Protein AF-A0A9W7DNS1-F1 (afdb_monomer)

Solvent-accessible surface area (backbone atoms only — not comparable to full-atom values): 16678 Å² total; per-residue (Å²): 114,70,67,59,55,53,61,67,42,46,64,58,53,51,51,50,50,52,52,48,52,50,50,64,54,47,51,60,53,49,53,50,50,52,51,34,41,74,73,27,43,71,43,42,53,50,51,51,51,50,51,53,52,35,53,50,35,46,75,64,43,29,28,84,67,55,70,86,75,81,84,75,72,73,75,71,61,74,81,54,72,75,49,81,51,82,83,73,60,45,35,46,21,40,43,44,70,46,77,43,55,79,92,50,56,68,69,58,35,61,67,43,32,61,61,39,49,51,49,46,54,51,50,43,50,50,29,49,74,71,43,48,95,69,40,46,60,45,21,16,40,48,26,74,67,12,50,52,46,26,51,51,50,37,49,57,68,64,52,80,89,55,52,80,69,51,45,54,55,38,27,42,72,44,66,72,38,92,62,89,78,81,50,73,30,25,55,32,49,24,36,39,49,32,50,57,63,28,42,35,70,29,45,68,76,34,71,86,54,49,36,39,25,32,39,78,58,45,62,78,56,59,55,47,43,55,36,49,78,54,56,62,65,45,73,57,76,66,46,77,61,45,47,72,78,40,67,65,50,43,56,48,37,60,72,26,46,38,37,90,55,30,80,41,67,82,57,48,86,44,29,39,47,56,43,60,47,47,63,58,58,77,42,55,101,45,68,69,38,70,52,74,70,81,70,86,51,70,60,121

Structure (mmCIF, N/CA/C/O backbone):
data_AF-A0A9W7DNS1-F1
#
_entry.id   AF-A0A9W7DNS1-F1
#
loop_
_atom_site.group_PDB
_atom_site.id
_atom_site.type_symbol
_atom_site.label_atom_id
_atom_site.label_alt_id
_atom_site.label_comp_id
_atom_site.label_asym_id
_atom_site.label_entity_id
_atom_site.label_seq_id
_atom_site.pdbx_PDB_ins_code
_atom_site.Cartn_x
_atom_site.Cartn_y
_atom_site.Cartn_z
_atom_site.occupancy
_atom_site.B_iso_or_equiv
_atom_site.auth_seq_id
_atom_site.auth_comp_id
_atom_site.auth_asym_id
_atom_site.auth_atom_id
_atom_site.pdbx_PDB_model_num
ATOM 1 N N . MET A 1 1 ? 26.917 22.615 -51.346 1.00 62.41 1 MET A N 1
ATOM 2 C CA . MET A 1 1 ? 26.779 21.140 -51.403 1.00 62.41 1 MET A CA 1
ATOM 3 C C . MET A 1 1 ? 27.168 20.458 -50.088 1.00 62.41 1 MET A C 1
ATOM 5 O O . MET A 1 1 ? 26.330 19.755 -49.545 1.00 62.41 1 MET A O 1
ATOM 9 N N . ALA A 1 2 ? 28.354 20.706 -49.514 1.00 72.38 2 ALA A N 1
ATOM 10 C CA . ALA A 1 2 ? 28.799 20.041 -48.273 1.00 72.38 2 ALA A CA 1
ATOM 11 C C . ALA A 1 2 ? 27.898 20.282 -47.037 1.00 72.38 2 ALA A C 1
ATOM 13 O O . ALA A 1 2 ? 27.586 19.346 -46.310 1.00 72.38 2 ALA A O 1
ATOM 14 N N . VAL A 1 3 ? 27.412 21.513 -46.832 1.00 77.00 3 VAL A N 1
ATOM 15 C CA . VAL A 1 3 ? 26.564 21.872 -45.672 1.00 77.00 3 VAL A CA 1
ATOM 16 C C . VAL A 1 3 ? 25.207 21.153 -45.691 1.00 77.00 3 VAL A C 1
ATOM 18 O O . VAL A 1 3 ? 24.732 20.699 -44.655 1.00 77.00 3 VAL A O 1
ATOM 21 N N . ILE A 1 4 ? 24.611 20.982 -46.874 1.00 81.81 4 ILE A N 1
ATOM 22 C CA . ILE A 1 4 ? 23.333 20.270 -47.039 1.00 81.81 4 ILE A CA 1
ATOM 23 C C . ILE A 1 4 ? 23.507 18.784 -46.691 1.00 81.81 4 ILE A C 1
ATOM 25 O O . ILE A 1 4 ? 22.661 18.217 -46.007 1.00 81.81 4 ILE A O 1
ATOM 29 N N . GLY A 1 5 ? 24.633 18.175 -47.083 1.00 82.06 5 GLY A N 1
ATOM 30 C CA . GLY A 1 5 ? 24.961 16.790 -46.727 1.00 82.06 5 GLY A CA 1
ATOM 31 C C . GLY A 1 5 ? 25.112 16.573 -45.218 1.00 82.06 5 GLY A C 1
ATOM 32 O O . GLY A 1 5 ? 24.600 15.589 -44.691 1.00 82.06 5 GLY A O 1
ATOM 33 N N . VAL A 1 6 ? 25.738 17.519 -44.507 1.00 81.69 6 VAL A N 1
ATOM 34 C CA . VAL A 1 6 ? 25.860 17.465 -43.039 1.00 81.69 6 VAL A CA 1
ATOM 35 C C . VAL A 1 6 ? 24.490 17.571 -42.370 1.00 81.69 6 VAL A C 1
ATOM 37 O O . VAL A 1 6 ? 24.172 16.749 -41.516 1.00 81.69 6 VAL A O 1
ATOM 40 N N . ILE A 1 7 ? 23.647 18.522 -42.787 1.00 85.88 7 ILE A N 1
ATOM 41 C CA . ILE A 1 7 ? 22.299 18.706 -42.219 1.00 85.88 7 ILE A CA 1
ATOM 42 C C . ILE A 1 7 ? 21.426 17.462 -42.447 1.00 85.88 7 ILE A C 1
ATOM 44 O O . ILE A 1 7 ? 20.727 17.027 -41.533 1.00 85.88 7 ILE A O 1
ATOM 48 N N . MET A 1 8 ? 21.511 16.841 -43.627 1.00 89.25 8 MET A N 1
ATOM 49 C CA . MET A 1 8 ? 20.775 15.610 -43.946 1.00 89.25 8 MET A CA 1
ATOM 50 C C . MET A 1 8 ? 21.242 14.394 -43.125 1.00 89.25 8 MET A C 1
ATOM 52 O O . MET A 1 8 ? 20.461 13.470 -42.9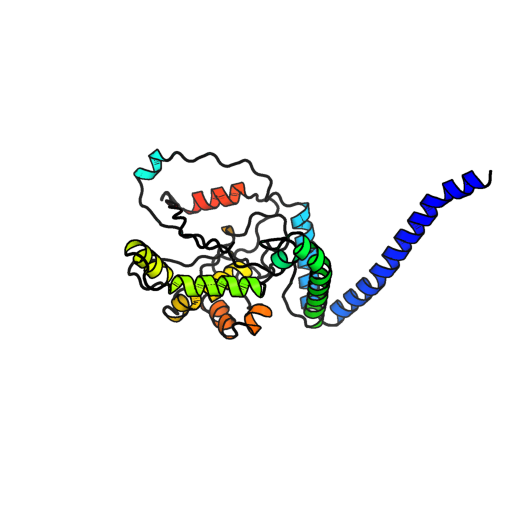10 1.00 89.25 8 MET A O 1
ATOM 56 N N . ALA A 1 9 ? 22.488 14.388 -42.635 1.00 90.56 9 ALA A N 1
ATOM 57 C CA . ALA A 1 9 ? 23.043 13.300 -41.827 1.00 90.56 9 ALA A CA 1
ATOM 58 C C . ALA A 1 9 ? 22.702 13.401 -40.326 1.00 90.56 9 ALA A C 1
ATOM 60 O O . ALA A 1 9 ? 22.742 12.389 -39.622 1.00 90.56 9 ALA A O 1
ATOM 61 N N . VAL A 1 10 ? 22.336 14.589 -39.825 1.00 92.81 10 VAL A N 1
ATOM 62 C CA . VAL A 1 10 ? 22.038 14.821 -38.398 1.00 92.81 10 VAL A CA 1
ATOM 63 C C . VAL A 1 10 ? 20.945 13.881 -37.853 1.00 92.81 10 VAL A C 1
ATOM 65 O O . VAL A 1 10 ? 21.181 13.274 -36.808 1.00 92.81 10 VAL A O 1
ATOM 68 N N . PRO A 1 11 ? 19.792 13.665 -38.521 1.00 94.44 11 PRO A N 1
ATOM 69 C CA . PRO A 1 11 ? 18.761 12.755 -38.011 1.00 94.44 11 PRO A CA 1
ATOM 70 C C . PRO A 1 11 ? 19.230 11.299 -37.901 1.00 94.44 11 PRO A C 1
ATOM 72 O O . PRO A 1 11 ? 18.895 10.613 -36.934 1.00 94.44 11 PRO A O 1
ATOM 75 N N . ALA A 1 12 ? 20.029 10.831 -38.865 1.00 92.62 12 ALA A N 1
ATOM 76 C CA . ALA A 1 12 ? 20.586 9.481 -38.852 1.00 92.62 12 ALA A CA 1
ATOM 77 C C . ALA A 1 12 ? 21.606 9.314 -37.717 1.00 92.62 12 ALA A C 1
ATOM 79 O O . ALA A 1 12 ? 21.570 8.315 -37.000 1.00 92.62 12 ALA A O 1
ATOM 80 N N . LEU A 1 13 ? 22.455 10.323 -37.501 1.00 93.19 13 LEU A N 1
ATOM 81 C CA . LEU A 1 13 ? 23.426 10.343 -36.410 1.00 93.19 13 LEU A CA 1
ATOM 82 C C . LEU A 1 13 ? 22.732 10.355 -35.038 1.00 93.19 13 LEU A C 1
ATOM 84 O O . LEU A 1 13 ? 23.078 9.558 -34.169 1.00 93.19 13 LEU A O 1
ATOM 88 N N . ILE A 1 14 ? 21.709 11.198 -34.856 1.00 93.25 14 ILE A N 1
ATOM 89 C CA . ILE A 1 14 ? 20.892 11.226 -33.632 1.00 93.25 14 ILE A CA 1
ATOM 90 C C . ILE A 1 14 ? 20.237 9.862 -33.403 1.00 93.25 14 ILE A C 1
ATOM 92 O O . ILE A 1 14 ? 20.330 9.315 -32.307 1.00 93.25 14 ILE A O 1
ATOM 96 N N . SER A 1 15 ? 19.618 9.287 -34.436 1.00 93.62 15 SER A N 1
ATOM 97 C CA . SER A 1 15 ? 18.965 7.976 -34.343 1.00 93.62 15 SER A CA 1
ATOM 98 C C . SER A 1 15 ? 19.956 6.882 -33.950 1.00 93.62 15 SER A C 1
ATOM 100 O O . SER A 1 15 ? 19.659 6.072 -33.074 1.00 93.62 15 SER A O 1
ATOM 102 N N . PHE A 1 16 ? 21.157 6.888 -34.537 1.00 95.31 16 PHE A N 1
ATOM 103 C CA . PHE A 1 16 ? 22.228 5.963 -34.179 1.00 95.31 16 PHE A CA 1
ATOM 104 C C . PHE A 1 16 ? 22.631 6.099 -32.708 1.00 95.31 16 PHE A C 1
ATOM 106 O O . PHE A 1 16 ? 22.650 5.096 -31.999 1.00 95.31 16 PHE A O 1
ATOM 113 N N . TYR A 1 17 ? 22.899 7.315 -32.219 1.00 94.25 17 TYR A N 1
ATOM 114 C CA . TYR A 1 17 ? 23.282 7.521 -30.818 1.00 94.25 17 TYR A CA 1
ATOM 115 C C . TYR A 1 17 ? 22.165 7.141 -29.847 1.00 94.25 17 TYR A C 1
ATOM 117 O O . TYR A 1 17 ? 22.441 6.513 -28.827 1.00 94.25 17 TYR A O 1
ATOM 125 N N . VAL A 1 18 ? 20.908 7.454 -30.169 1.00 92.44 18 VAL A N 1
ATOM 126 C CA . VAL A 1 18 ? 19.753 7.044 -29.360 1.00 92.44 18 VAL A CA 1
ATOM 127 C C . VAL A 1 18 ? 19.665 5.520 -29.287 1.00 92.44 18 VAL A C 1
ATOM 129 O O . VAL A 1 18 ? 19.598 4.965 -28.192 1.00 92.44 18 VAL A O 1
ATOM 132 N N . LEU A 1 19 ? 19.727 4.826 -30.427 1.00 93.06 19 LEU A N 1
ATOM 133 C CA . LEU A 1 19 ? 19.696 3.362 -30.472 1.00 93.06 19 LEU A CA 1
ATOM 134 C C . LEU A 1 19 ? 20.900 2.734 -29.764 1.00 93.06 19 LEU A C 1
ATOM 136 O O . LEU A 1 19 ? 20.752 1.722 -29.079 1.00 93.06 19 LEU A O 1
ATOM 140 N N . TRP A 1 20 ? 22.080 3.338 -29.891 1.00 94.50 20 TRP A N 1
ATOM 141 C CA . TRP A 1 20 ? 23.292 2.888 -29.219 1.00 94.50 20 TRP A CA 1
ATOM 142 C C . TRP A 1 20 ? 23.175 3.017 -27.698 1.00 94.50 20 TRP A C 1
ATOM 144 O O . TRP A 1 20 ? 23.425 2.041 -26.993 1.00 94.50 20 TRP A O 1
ATOM 154 N N . VAL A 1 21 ? 22.714 4.165 -27.188 1.00 90.56 21 VAL A N 1
ATOM 155 C CA . VAL A 1 21 ? 22.455 4.372 -25.754 1.00 90.56 21 VAL A CA 1
ATOM 156 C C . VAL A 1 21 ? 21.396 3.393 -25.249 1.00 90.56 21 VAL A C 1
ATOM 158 O O . VAL A 1 21 ? 21.608 2.740 -24.229 1.00 90.56 21 VAL A O 1
ATOM 161 N N . ILE A 1 22 ? 20.292 3.215 -25.983 1.00 87.31 22 ILE A N 1
ATOM 162 C CA . ILE A 1 22 ? 19.258 2.230 -25.640 1.00 87.31 22 ILE A CA 1
ATOM 163 C C . ILE A 1 22 ? 19.869 0.828 -25.563 1.00 87.31 22 ILE A C 1
ATOM 165 O O . ILE A 1 22 ? 19.694 0.142 -24.562 1.00 87.31 22 ILE A O 1
ATOM 169 N N . SER A 1 23 ? 20.636 0.404 -26.570 1.00 89.81 23 SER A N 1
ATOM 170 C CA . SER A 1 23 ? 21.304 -0.902 -26.565 1.00 89.81 23 SER A CA 1
ATOM 171 C C . SER A 1 23 ? 22.280 -1.046 -25.392 1.00 89.81 23 SER A C 1
ATOM 173 O O . SER A 1 23 ? 22.347 -2.114 -24.782 1.00 89.81 23 SER A O 1
ATOM 175 N N . MET A 1 24 ? 23.043 -0.001 -25.066 1.00 91.25 24 MET A N 1
ATOM 176 C CA . MET A 1 24 ? 23.974 0.006 -23.933 1.00 91.25 24 MET A CA 1
ATOM 177 C C . MET A 1 24 ? 23.254 -0.138 -22.589 1.00 91.25 24 MET A C 1
ATOM 179 O O . MET A 1 24 ? 23.785 -0.794 -21.699 1.00 91.25 24 MET A O 1
ATOM 183 N N . LEU A 1 25 ? 22.039 0.399 -22.450 1.00 86.19 25 LEU A N 1
ATOM 184 C CA . LEU A 1 25 ? 21.221 0.256 -21.241 1.00 86.19 25 LEU A CA 1
ATOM 185 C C . LEU A 1 25 ? 20.460 -1.078 -21.194 1.00 86.19 25 LEU A C 1
ATOM 187 O O . LEU A 1 25 ? 20.353 -1.694 -20.136 1.00 86.19 25 LEU A O 1
ATOM 191 N N . LEU A 1 26 ? 19.956 -1.563 -22.331 1.00 86.88 26 LEU A N 1
ATOM 192 C CA . LEU A 1 26 ? 19.162 -2.793 -22.393 1.00 86.88 26 LEU A CA 1
ATOM 193 C C . LEU A 1 26 ? 19.992 -4.053 -22.135 1.00 86.88 26 LEU A C 1
ATOM 195 O O . LEU A 1 26 ? 19.494 -4.981 -21.506 1.00 86.88 26 LEU A O 1
ATOM 199 N N . ARG A 1 27 ? 21.251 -4.104 -22.586 1.00 89.38 27 ARG A N 1
ATOM 200 C CA . ARG A 1 27 ? 22.131 -5.271 -22.383 1.00 89.38 27 ARG A CA 1
ATOM 201 C C . ARG A 1 27 ? 22.350 -5.628 -20.906 1.00 89.38 27 ARG A C 1
ATOM 203 O O . ARG A 1 27 ? 22.066 -6.771 -20.553 1.00 89.38 27 ARG A O 1
ATOM 210 N N . PRO A 1 28 ? 22.818 -4.720 -20.028 1.00 88.25 28 PRO A N 1
ATOM 211 C CA . PRO A 1 28 ? 22.999 -5.042 -18.615 1.00 88.25 28 PRO A CA 1
ATOM 212 C C . PRO A 1 28 ? 21.670 -5.369 -17.929 1.00 88.25 28 PRO A C 1
ATOM 214 O O . PRO A 1 28 ? 21.631 -6.284 -17.113 1.00 88.25 28 PRO A O 1
ATOM 217 N N . LEU A 1 29 ? 20.567 -4.707 -18.302 1.00 84.06 29 LEU A N 1
ATOM 218 C CA . LEU A 1 29 ? 19.234 -5.038 -17.787 1.00 84.06 29 LEU A CA 1
ATOM 219 C C . LEU A 1 29 ? 18.786 -6.443 -18.201 1.00 84.06 29 LEU A C 1
ATOM 221 O O . LEU A 1 29 ? 18.215 -7.168 -17.387 1.00 84.06 29 LEU A O 1
ATOM 225 N N . PHE A 1 30 ? 19.064 -6.851 -19.440 1.00 87.06 30 PHE A N 1
ATOM 226 C CA . PHE A 1 30 ? 18.776 -8.195 -19.928 1.00 87.06 30 PHE A CA 1
ATOM 227 C C . PHE A 1 30 ? 19.618 -9.242 -19.196 1.00 87.06 30 PHE A C 1
ATOM 229 O O . PHE A 1 30 ? 19.063 -10.208 -18.681 1.00 87.06 30 PHE A O 1
ATOM 236 N N . ILE A 1 31 ? 20.932 -9.021 -19.079 1.00 89.88 31 ILE A N 1
ATOM 237 C CA . ILE A 1 31 ? 21.842 -9.912 -18.343 1.00 89.88 31 ILE A CA 1
ATOM 238 C C . ILE A 1 31 ? 21.396 -10.046 -16.885 1.00 89.88 31 ILE A C 1
ATOM 240 O O . ILE A 1 31 ? 21.299 -11.162 -16.380 1.00 89.88 31 ILE A O 1
ATOM 244 N N . LEU A 1 32 ? 21.064 -8.933 -16.225 1.00 86.25 32 LEU A N 1
ATOM 245 C CA . LEU A 1 32 ? 20.542 -8.937 -14.860 1.00 86.25 32 LEU A CA 1
ATOM 246 C C . LEU A 1 32 ? 19.221 -9.709 -14.772 1.00 86.25 32 LEU A C 1
ATOM 248 O O . LEU A 1 32 ? 19.047 -10.512 -13.864 1.00 86.25 32 LEU A O 1
ATOM 252 N N . SER A 1 33 ? 18.308 -9.509 -15.722 1.00 83.56 33 SER A N 1
ATOM 253 C CA . SER A 1 33 ? 17.013 -10.200 -15.746 1.00 83.56 33 SER A CA 1
ATOM 254 C C . SER A 1 33 ? 17.172 -11.711 -15.928 1.00 83.56 33 SER A C 1
ATOM 256 O O . SER A 1 33 ? 16.524 -12.480 -15.222 1.00 83.56 33 SER A O 1
ATOM 258 N N . VAL A 1 34 ? 18.058 -12.149 -16.830 1.00 87.44 34 VAL A N 1
ATOM 259 C CA . VAL A 1 34 ? 18.392 -13.570 -17.019 1.00 87.44 34 VAL A CA 1
ATOM 260 C C . VAL A 1 34 ? 19.070 -14.131 -15.771 1.00 87.44 34 VAL A C 1
ATOM 262 O O . VAL A 1 34 ? 18.678 -15.192 -15.295 1.00 87.44 34 VAL A O 1
ATOM 265 N N . GLY A 1 35 ? 20.026 -13.401 -15.189 1.00 88.44 35 GLY A N 1
ATOM 266 C CA . GLY A 1 35 ? 20.678 -13.785 -13.938 1.00 88.44 35 GLY A CA 1
ATOM 267 C C . GLY A 1 35 ? 19.679 -13.961 -12.792 1.00 88.44 35 GLY A C 1
ATOM 268 O O . GLY A 1 35 ? 19.717 -14.970 -12.096 1.00 88.44 35 GLY A O 1
ATOM 269 N N . LEU A 1 36 ? 18.725 -13.037 -12.649 1.00 87.06 36 LEU A N 1
ATOM 270 C CA . LEU A 1 36 ? 17.641 -13.125 -11.670 1.00 87.06 36 LEU A CA 1
ATOM 271 C C . LEU A 1 36 ? 16.715 -14.317 -11.931 1.00 87.06 36 LEU A C 1
ATOM 273 O O . LEU A 1 36 ? 16.380 -15.026 -10.988 1.00 87.06 36 LEU A O 1
ATOM 277 N N . LEU A 1 37 ? 16.334 -14.570 -13.187 1.00 87.25 37 LEU A N 1
ATOM 278 C CA . LEU A 1 37 ? 15.509 -15.726 -13.553 1.00 87.25 37 LEU A CA 1
ATOM 279 C C . LEU A 1 37 ? 16.190 -17.052 -13.202 1.00 87.25 37 LEU A C 1
ATOM 281 O O . LEU A 1 37 ? 15.520 -17.963 -12.725 1.00 87.25 37 LEU A O 1
ATOM 285 N N . LEU A 1 38 ? 17.500 -17.158 -13.428 1.00 89.38 38 LEU A N 1
ATOM 286 C CA . LEU A 1 38 ? 18.273 -18.354 -13.093 1.00 89.38 38 LEU A CA 1
ATOM 287 C C . LEU A 1 38 ? 18.491 -18.496 -11.580 1.00 89.38 38 LEU A C 1
ATOM 289 O O . LEU A 1 38 ? 18.490 -19.611 -11.068 1.00 89.38 38 LEU A O 1
ATOM 293 N N . TRP A 1 39 ? 18.651 -17.380 -10.864 1.00 90.25 39 TRP A N 1
ATOM 294 C CA . TRP A 1 39 ? 18.908 -17.368 -9.422 1.00 90.25 39 TRP A CA 1
ATOM 295 C C . TRP A 1 39 ? 17.648 -17.586 -8.575 1.00 90.25 39 TRP A C 1
ATOM 297 O O . TRP A 1 39 ? 17.682 -18.310 -7.583 1.00 90.25 39 TRP A O 1
ATOM 307 N N . ASN A 1 40 ? 16.527 -16.957 -8.942 1.00 88.62 40 ASN A N 1
ATOM 308 C CA . ASN A 1 40 ? 15.291 -16.978 -8.161 1.00 88.62 40 ASN A CA 1
ATOM 309 C C . ASN A 1 40 ? 14.034 -17.067 -9.037 1.00 88.62 40 ASN A C 1
ATOM 311 O O . ASN A 1 40 ? 13.141 -16.216 -8.996 1.00 88.62 40 ASN A O 1
ATOM 315 N N . PHE A 1 41 ? 13.967 -18.135 -9.833 1.00 88.06 41 PHE A N 1
ATOM 316 C CA . PHE A 1 41 ? 12.933 -18.333 -10.847 1.00 88.06 41 PHE A CA 1
ATOM 317 C C . PHE A 1 41 ? 11.494 -18.031 -10.375 1.00 88.06 41 PHE A C 1
ATOM 319 O O . PHE A 1 41 ? 10.824 -17.232 -11.039 1.00 88.06 41 PHE A O 1
ATOM 326 N N . PRO A 1 42 ? 10.988 -18.569 -9.241 1.00 87.50 42 PRO A N 1
ATOM 327 C CA . PRO A 1 42 ? 9.597 -18.344 -8.841 1.00 87.50 42 PRO A CA 1
ATOM 328 C C . PRO A 1 42 ? 9.292 -16.869 -8.547 1.00 87.50 42 PRO A C 1
ATOM 330 O O . PRO A 1 42 ? 8.300 -16.329 -9.047 1.00 87.50 42 PRO A O 1
ATOM 333 N N . SER A 1 43 ? 10.159 -16.199 -7.782 1.00 86.12 43 SER A N 1
ATOM 334 C CA . SER A 1 43 ? 9.971 -14.794 -7.410 1.00 86.12 43 SER A CA 1
ATOM 335 C C . SER A 1 43 ? 10.145 -13.866 -8.607 1.00 86.12 43 SER A C 1
ATOM 337 O O . SER A 1 43 ? 9.383 -12.908 -8.757 1.00 86.12 43 SER A O 1
ATOM 339 N N . THR A 1 44 ? 11.082 -14.163 -9.511 1.00 87.19 44 THR A N 1
ATOM 340 C CA . THR A 1 44 ? 11.279 -13.369 -10.729 1.00 87.19 44 THR A CA 1
ATOM 341 C C . THR A 1 44 ? 10.101 -13.500 -11.692 1.00 87.19 44 THR A C 1
ATOM 343 O O . THR A 1 44 ? 9.634 -12.488 -12.212 1.00 87.19 44 THR A O 1
ATOM 346 N N . VAL A 1 45 ? 9.545 -14.703 -11.879 1.00 89.00 45 VAL A N 1
ATOM 347 C CA . VAL A 1 45 ? 8.326 -14.899 -12.687 1.00 89.00 45 VAL A CA 1
ATOM 348 C C . VAL A 1 45 ? 7.139 -14.146 -12.083 1.00 89.00 45 VAL A C 1
ATOM 350 O O . VAL A 1 45 ? 6.370 -13.517 -12.815 1.00 89.00 45 VAL A O 1
ATOM 353 N N . LEU A 1 46 ? 6.984 -14.172 -10.757 1.00 87.31 46 LEU A N 1
ATOM 354 C CA . LEU A 1 46 ? 5.926 -13.433 -10.070 1.00 87.31 46 LEU A CA 1
ATOM 355 C C . LEU A 1 46 ? 6.074 -11.916 -10.262 1.00 87.31 46 LEU A C 1
ATOM 357 O O . LEU A 1 46 ? 5.108 -11.263 -10.661 1.00 87.31 46 LEU A O 1
ATOM 361 N N . LYS A 1 47 ? 7.275 -11.366 -10.047 1.00 87.81 47 LYS A N 1
ATOM 362 C CA . LYS A 1 47 ? 7.573 -9.943 -10.277 1.00 87.81 47 LYS A CA 1
ATOM 363 C C . LYS A 1 47 ? 7.346 -9.550 -11.737 1.00 87.81 47 LYS A C 1
ATOM 365 O O . LYS A 1 47 ? 6.728 -8.525 -12.000 1.00 87.81 47 LYS A O 1
ATOM 370 N N . PHE A 1 48 ? 7.754 -10.384 -12.694 1.00 87.50 48 PHE A N 1
ATOM 371 C CA . PHE A 1 48 ? 7.502 -10.129 -14.114 1.00 87.50 48 PHE A CA 1
ATOM 372 C C . PHE A 1 48 ? 6.000 -10.047 -14.418 1.00 87.50 48 PHE A C 1
ATOM 374 O O . PHE A 1 48 ? 5.546 -9.093 -15.050 1.00 87.50 48 PHE A O 1
ATOM 381 N N . LYS A 1 49 ? 5.200 -10.989 -13.897 1.00 89.31 49 LYS A N 1
ATOM 382 C CA . LYS A 1 49 ? 3.732 -10.935 -14.007 1.00 89.31 49 LYS A CA 1
ATOM 383 C C . LYS A 1 49 ? 3.160 -9.662 -13.380 1.00 89.31 49 LYS A C 1
ATOM 385 O O . LYS A 1 49 ? 2.272 -9.050 -13.967 1.00 89.31 49 LYS A O 1
ATOM 390 N N . GLN A 1 50 ? 3.663 -9.247 -12.217 1.00 88.75 50 GLN A N 1
ATOM 391 C CA . GLN A 1 50 ? 3.237 -8.008 -11.558 1.00 88.75 50 GLN A CA 1
ATOM 392 C C . GLN A 1 50 ? 3.560 -6.776 -12.402 1.00 88.75 50 GLN A C 1
ATOM 394 O O . GLN A 1 50 ? 2.687 -5.929 -12.564 1.00 88.75 50 GLN A O 1
ATOM 399 N N . VAL A 1 51 ? 4.754 -6.694 -12.995 1.00 87.75 51 VAL A N 1
ATOM 400 C CA . VAL A 1 51 ? 5.141 -5.597 -13.895 1.00 87.75 51 VAL A CA 1
ATOM 401 C C . VAL A 1 51 ? 4.220 -5.547 -15.113 1.00 87.75 51 VAL A C 1
ATOM 403 O O . VAL A 1 51 ? 3.657 -4.494 -15.403 1.00 87.75 51 VAL A O 1
ATOM 406 N N . VAL A 1 52 ? 3.991 -6.677 -15.789 1.00 90.62 52 VAL A N 1
ATOM 407 C CA . VAL A 1 52 ? 3.086 -6.739 -16.951 1.00 90.62 52 VAL A CA 1
ATOM 408 C C . VAL A 1 52 ? 1.667 -6.308 -16.571 1.00 90.62 52 VAL A C 1
ATOM 410 O O . VAL A 1 52 ? 1.092 -5.442 -17.230 1.00 90.62 52 VAL A O 1
ATOM 413 N N . ASN A 1 53 ? 1.118 -6.850 -15.481 1.00 89.00 53 ASN A N 1
ATOM 414 C CA . ASN A 1 53 ? -0.222 -6.502 -15.002 1.00 89.00 53 ASN A CA 1
ATOM 415 C C . ASN A 1 53 ? -0.327 -5.029 -14.599 1.00 89.00 53 ASN A C 1
ATOM 417 O O . ASN A 1 53 ? -1.336 -4.385 -14.869 1.00 89.00 53 ASN A O 1
ATOM 421 N N . THR A 1 54 ? 0.720 -4.492 -13.978 1.00 87.56 54 THR A N 1
ATOM 422 C CA . THR A 1 54 ? 0.812 -3.086 -13.582 1.00 87.56 54 THR A CA 1
ATOM 423 C C . THR A 1 54 ? 0.783 -2.177 -14.791 1.00 87.56 54 THR A C 1
ATOM 425 O O . THR A 1 54 ? -0.019 -1.250 -14.831 1.00 87.56 54 THR A O 1
ATOM 428 N N . LEU A 1 55 ? 1.626 -2.446 -15.789 1.00 90.56 55 LEU A N 1
ATOM 429 C CA . LEU A 1 55 ? 1.669 -1.654 -17.013 1.00 90.56 55 LEU A CA 1
ATOM 430 C C . LEU A 1 55 ? 0.321 -1.727 -17.734 1.00 90.56 55 LEU A C 1
ATOM 432 O O . LEU A 1 55 ? -0.248 -0.690 -18.073 1.00 90.56 55 LEU A O 1
ATOM 436 N N . ALA A 1 56 ? -0.244 -2.928 -17.882 1.00 92.31 56 ALA A N 1
ATOM 437 C CA . ALA A 1 56 ? -1.571 -3.103 -18.460 1.00 92.31 56 ALA A CA 1
ATOM 438 C C . ALA A 1 56 ? -2.630 -2.285 -17.700 1.00 92.31 56 ALA A C 1
ATOM 440 O O . ALA A 1 56 ? -3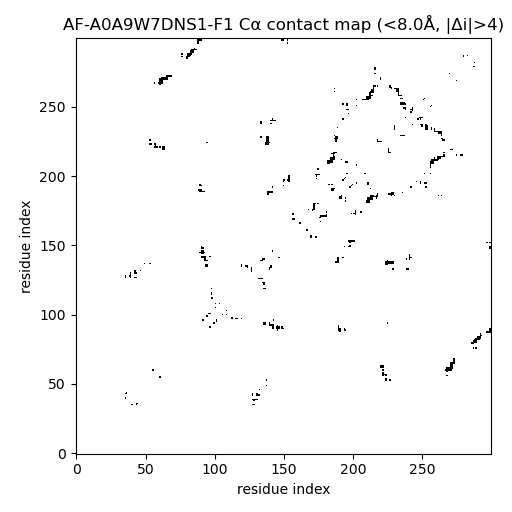.385 -1.524 -18.306 1.00 92.31 56 ALA A O 1
ATOM 441 N N . TYR A 1 57 ? -2.642 -2.361 -16.370 1.00 91.56 57 TYR A N 1
ATOM 442 C CA . TYR A 1 57 ? -3.571 -1.599 -15.545 1.00 91.56 57 TYR A CA 1
ATOM 443 C C . TYR A 1 57 ? -3.366 -0.084 -15.698 1.00 91.56 57 TYR A C 1
ATOM 445 O O . TYR A 1 57 ? -4.330 0.640 -15.945 1.00 91.56 57 TYR A O 1
ATOM 453 N N . MET A 1 58 ? -2.125 0.404 -15.618 1.00 91.25 58 MET A N 1
ATOM 454 C CA . MET A 1 58 ? -1.788 1.821 -15.773 1.00 91.25 58 MET A CA 1
ATOM 455 C C . MET A 1 58 ? -2.331 2.384 -17.085 1.00 91.25 58 MET A C 1
ATOM 457 O O . MET A 1 58 ? -2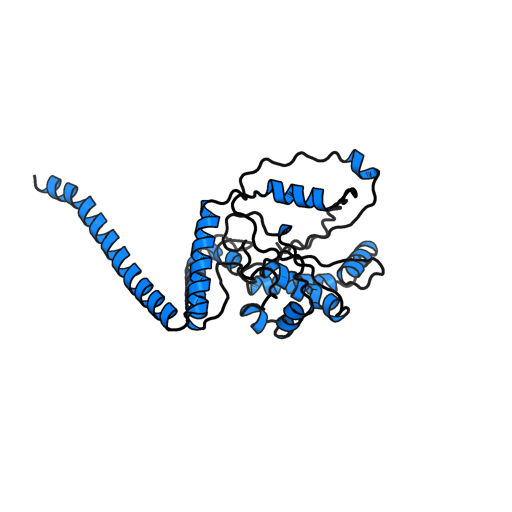.948 3.454 -17.077 1.00 91.25 58 MET A O 1
ATOM 461 N N . PHE A 1 59 ? -2.142 1.678 -18.202 1.00 91.81 59 PHE A N 1
ATOM 462 C CA . PHE A 1 59 ? -2.542 2.157 -19.525 1.00 91.81 59 PHE A CA 1
ATOM 463 C C . PHE A 1 59 ? -4.030 1.954 -19.825 1.00 91.81 59 PHE A C 1
ATOM 465 O O . PHE A 1 59 ? -4.646 2.858 -20.393 1.00 91.81 59 PHE A O 1
ATOM 472 N N . PHE A 1 60 ? -4.625 0.837 -19.401 1.00 93.81 60 PHE A N 1
ATOM 473 C CA . PHE A 1 60 ? -5.952 0.420 -19.869 1.00 93.81 60 PHE A CA 1
ATOM 474 C C . PHE A 1 60 ? -7.078 0.525 -18.833 1.00 93.81 60 PHE A C 1
ATOM 476 O O . PHE A 1 60 ? -8.239 0.339 -19.194 1.00 93.81 60 PHE A O 1
ATOM 483 N N . THR A 1 61 ? -6.793 0.861 -17.570 1.00 93.81 61 THR A N 1
ATOM 484 C CA . THR A 1 61 ? -7.843 0.945 -16.542 1.00 93.81 61 THR A CA 1
ATOM 485 C C . THR A 1 61 ? -8.868 2.061 -16.788 1.00 93.81 61 THR A C 1
ATOM 487 O O . THR A 1 61 ? -8.549 3.170 -17.237 1.00 93.81 61 THR A O 1
ATOM 490 N N . ASN A 1 62 ? -10.118 1.783 -16.410 1.00 93.31 62 ASN A N 1
ATOM 491 C CA . ASN A 1 62 ? -11.222 2.739 -16.392 1.00 93.31 62 ASN A CA 1
ATOM 492 C C . ASN A 1 62 ? -11.447 3.382 -15.013 1.00 93.31 62 ASN A C 1
ATOM 494 O O . ASN A 1 62 ? -12.423 4.107 -14.838 1.00 93.31 62 ASN A O 1
ATOM 498 N N . ASP A 1 63 ? -10.546 3.188 -14.044 1.00 89.81 63 ASP A N 1
ATOM 499 C CA . ASP A 1 63 ? -10.763 3.591 -12.643 1.00 89.81 63 ASP A CA 1
ATOM 500 C C . ASP A 1 63 ? -11.129 5.078 -12.482 1.00 89.81 63 ASP A C 1
ATOM 502 O O . ASP A 1 63 ? -12.008 5.426 -11.700 1.00 89.81 63 ASP A O 1
ATOM 506 N N . LYS A 1 64 ? -10.517 5.962 -13.284 1.00 90.38 64 LYS A N 1
ATOM 507 C CA . LYS A 1 64 ? -10.802 7.412 -13.298 1.00 90.38 64 LYS A CA 1
ATOM 508 C C . LYS A 1 64 ? -11.881 7.840 -14.306 1.00 90.38 64 LYS A C 1
ATOM 510 O O . LYS A 1 64 ? -12.189 9.024 -14.396 1.00 90.38 64 LYS A O 1
ATOM 515 N N . LYS A 1 65 ? -12.456 6.911 -15.073 1.00 90.38 65 LYS A N 1
ATOM 516 C CA . LYS A 1 65 ? -13.450 7.184 -16.122 1.00 90.38 65 LYS A CA 1
ATOM 517 C C . LYS A 1 65 ? -14.870 6.981 -15.588 1.00 90.38 65 LYS A C 1
ATOM 519 O O . LYS A 1 65 ? -15.526 5.991 -15.896 1.00 90.38 65 LYS A O 1
ATOM 524 N N . TYR A 1 66 ? -15.353 7.911 -14.772 1.00 88.94 66 TYR A N 1
ATOM 525 C CA . TYR A 1 66 ? -16.733 7.894 -14.285 1.00 88.94 66 TYR A CA 1
ATOM 526 C C . TYR A 1 66 ? -17.270 9.309 -14.071 1.00 88.94 66 TYR A C 1
ATOM 528 O O . TYR A 1 66 ? -16.519 10.250 -13.822 1.00 88.94 66 TYR A O 1
ATOM 536 N N . LYS A 1 67 ? -18.593 9.460 -14.184 1.00 86.50 67 LYS A N 1
ATOM 537 C CA . LYS A 1 67 ? -19.281 10.724 -13.896 1.00 86.50 67 LYS A CA 1
ATOM 538 C C . LYS A 1 67 ? -19.389 10.928 -12.386 1.00 86.50 67 LYS A C 1
ATOM 540 O O . LYS A 1 67 ? -19.537 9.951 -11.647 1.00 86.50 67 LYS A O 1
ATOM 545 N N . LYS A 1 68 ? -19.367 12.191 -11.941 1.00 81.25 68 LYS A N 1
ATOM 546 C CA . LYS A 1 68 ? -19.663 12.550 -10.546 1.00 81.25 68 LYS A CA 1
ATOM 547 C C . LYS A 1 68 ? -20.998 11.910 -10.155 1.00 81.25 68 LYS A C 1
ATOM 549 O O . LYS A 1 68 ? -21.958 11.955 -10.924 1.00 81.25 68 LYS A O 1
ATOM 554 N N . LEU A 1 69 ? -21.027 11.260 -8.996 1.00 77.62 69 LEU A N 1
ATOM 555 C CA . LEU A 1 69 ? -22.259 10.666 -8.496 1.00 77.62 69 LEU A CA 1
ATOM 556 C C . LEU A 1 69 ? -23.269 11.769 -8.155 1.00 77.62 69 LEU A C 1
ATOM 558 O O . LEU A 1 69 ? -22.843 12.846 -7.727 1.00 77.62 69 LEU A O 1
ATOM 562 N N . PRO A 1 70 ? -24.577 11.509 -8.334 1.00 73.81 70 PRO A N 1
ATOM 563 C CA . PRO A 1 70 ? -25.605 12.452 -7.928 1.00 73.81 70 PRO A CA 1
ATOM 564 C C . PRO A 1 70 ? -25.491 12.730 -6.428 1.00 73.81 70 PRO A C 1
ATOM 566 O O . PRO A 1 70 ? -25.155 11.835 -5.637 1.00 73.81 70 PRO A O 1
ATOM 569 N N . GLU A 1 71 ? -25.754 13.980 -6.061 1.00 72.38 71 GLU A N 1
ATOM 570 C CA . GLU A 1 71 ? -25.901 14.375 -4.666 1.00 72.38 71 GLU A CA 1
ATOM 571 C C . GLU A 1 71 ? -27.089 13.626 -4.064 1.00 72.38 71 GLU A C 1
ATOM 573 O O . GLU A 1 71 ? -28.064 13.323 -4.752 1.00 72.38 71 GLU A O 1
ATOM 578 N N . VAL A 1 72 ? -26.953 13.221 -2.804 1.00 68.44 72 VAL A N 1
ATOM 579 C CA . VAL A 1 72 ? -28.003 12.464 -2.124 1.00 68.44 72 VAL A CA 1
ATOM 580 C C . VAL A 1 72 ? -28.889 13.450 -1.380 1.00 68.44 72 VAL A C 1
ATOM 582 O O . VAL A 1 72 ? -28.369 14.339 -0.708 1.00 68.44 72 VAL A O 1
ATOM 585 N N . ASP A 1 73 ? -30.203 13.285 -1.499 1.00 68.62 73 ASP A N 1
ATOM 586 C CA . ASP A 1 73 ? -31.176 14.101 -0.779 1.00 68.62 73 ASP A CA 1
ATOM 587 C C . ASP A 1 73 ? -31.068 13.855 0.732 1.00 68.62 73 ASP A C 1
ATOM 589 O O . ASP A 1 73 ? -31.311 12.746 1.207 1.00 68.62 73 ASP A O 1
ATOM 593 N N . MET A 1 74 ? -30.686 14.896 1.476 1.00 66.69 74 MET A N 1
ATOM 594 C CA . MET A 1 74 ? -30.438 14.854 2.919 1.00 66.69 74 MET A CA 1
ATOM 595 C C . MET A 1 74 ? -31.719 14.661 3.755 1.00 66.69 74 MET A C 1
ATOM 597 O O . MET A 1 74 ? -31.627 14.267 4.921 1.00 66.69 74 MET A O 1
ATOM 601 N N . GLU A 1 75 ? -32.905 14.908 3.189 1.00 68.44 75 GLU A N 1
ATOM 602 C CA . GLU A 1 75 ? -34.195 14.784 3.887 1.00 68.44 75 GLU A CA 1
ATOM 603 C C . GLU A 1 75 ? -34.589 13.317 4.140 1.00 68.44 75 GLU A C 1
ATOM 605 O O . GLU A 1 75 ? -35.076 12.982 5.226 1.00 68.44 75 GLU A O 1
ATOM 610 N N . ASP A 1 76 ? -34.297 12.412 3.202 1.00 65.94 76 ASP A N 1
ATOM 611 C CA . ASP A 1 76 ? -34.656 10.988 3.307 1.00 65.94 76 ASP A CA 1
ATOM 612 C C . ASP A 1 76 ? -33.821 10.236 4.374 1.00 65.94 76 ASP A C 1
ATOM 614 O O . ASP A 1 76 ? -34.242 9.239 4.973 1.00 65.94 76 ASP A O 1
ATOM 618 N N . PHE A 1 77 ? -32.650 10.782 4.729 1.00 62.34 77 PHE A N 1
ATOM 619 C CA . PHE A 1 77 ? -31.748 10.212 5.740 1.00 62.34 77 PHE A CA 1
ATOM 620 C C . PHE A 1 77 ? -32.272 10.297 7.175 1.00 62.34 77 PHE A C 1
ATOM 622 O O . PHE A 1 77 ? -31.807 9.554 8.043 1.00 62.34 77 PHE A O 1
ATOM 629 N N . LYS A 1 78 ? -33.217 11.196 7.475 1.00 66.69 78 LYS A N 1
ATOM 630 C CA . LYS A 1 78 ? -33.700 11.388 8.855 1.00 66.69 78 LYS A CA 1
ATOM 631 C C . LYS A 1 78 ? -34.538 10.207 9.366 1.00 66.69 78 LYS A C 1
ATOM 633 O O . LYS A 1 78 ? -34.679 10.077 10.579 1.00 66.69 78 LYS A O 1
ATOM 638 N N . LYS A 1 79 ? -35.052 9.354 8.472 1.00 71.31 79 LYS A N 1
ATOM 639 C CA . LYS A 1 79 ? -36.035 8.293 8.770 1.00 71.31 79 LYS A CA 1
ATOM 640 C C . LYS A 1 79 ? -35.436 6.920 9.115 1.00 71.31 79 LYS A C 1
ATOM 642 O O . LYS A 1 79 ? -36.192 5.994 9.386 1.00 71.31 79 LYS A O 1
ATOM 647 N N . HIS A 1 80 ? -34.111 6.772 9.102 1.00 71.94 80 HIS A N 1
ATOM 648 C CA . HIS A 1 80 ? -33.452 5.461 9.124 1.00 71.94 80 HIS A CA 1
ATOM 649 C C . HIS A 1 80 ? -32.467 5.296 10.293 1.00 71.94 80 HIS A C 1
ATOM 651 O O . HIS A 1 80 ? -31.943 6.273 10.836 1.00 71.94 80 HIS A O 1
ATOM 657 N N . GLU A 1 81 ? -32.204 4.038 10.666 1.00 75.94 81 GLU A N 1
ATOM 658 C CA . GLU A 1 81 ? -31.182 3.670 11.651 1.00 75.94 81 GLU A CA 1
ATOM 659 C C . GLU A 1 81 ? -29.794 4.164 11.210 1.00 75.94 81 GLU A C 1
ATOM 661 O O . GLU A 1 81 ? -29.429 4.101 10.032 1.00 75.94 81 GLU A O 1
ATOM 666 N N . ARG A 1 82 ? -29.002 4.665 12.164 1.00 73.94 82 ARG A N 1
ATOM 667 C CA . ARG A 1 82 ? -27.715 5.306 11.882 1.00 73.94 82 ARG A CA 1
ATOM 668 C C . ARG A 1 82 ? -26.559 4.418 12.306 1.00 73.94 82 ARG A C 1
ATOM 670 O O . ARG A 1 82 ? -26.494 3.968 13.445 1.00 73.94 82 ARG A O 1
ATOM 677 N N . LYS A 1 83 ? -25.600 4.246 11.402 1.00 80.00 83 LYS A N 1
ATOM 678 C CA . LYS A 1 83 ? -24.276 3.699 11.711 1.00 80.00 83 LY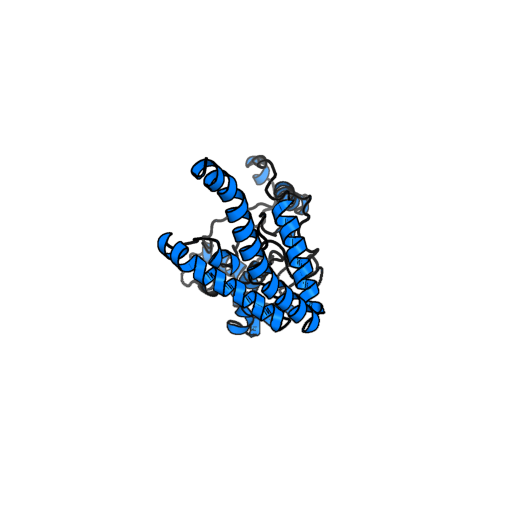S A CA 1
ATOM 679 C C . LYS A 1 83 ? -23.255 4.831 11.649 1.00 80.00 83 LYS A C 1
ATOM 681 O O . LYS A 1 83 ? -23.499 5.848 11.010 1.00 80.00 83 LYS A O 1
ATOM 686 N N . THR A 1 84 ? -22.125 4.672 12.323 1.00 82.19 84 THR A N 1
ATOM 687 C CA . THR A 1 84 ? -21.016 5.630 12.241 1.00 82.19 84 THR A CA 1
ATOM 688 C C . THR A 1 84 ? -19.872 4.971 11.495 1.00 82.19 84 THR A C 1
ATOM 690 O O . THR A 1 84 ? -19.459 3.869 11.850 1.00 82.19 84 THR A O 1
ATOM 693 N N . ILE A 1 85 ? -19.351 5.648 10.473 1.00 84.38 85 ILE A N 1
ATOM 694 C CA . ILE A 1 85 ? -18.130 5.236 9.780 1.00 84.38 85 ILE A CA 1
ATOM 695 C C . ILE A 1 85 ? -17.049 6.258 10.092 1.00 84.38 85 ILE A C 1
ATOM 697 O O . ILE A 1 85 ? -17.223 7.447 9.829 1.00 84.38 85 ILE A O 1
ATOM 701 N N . ILE A 1 86 ? -15.928 5.782 10.624 1.00 86.00 86 ILE A N 1
ATOM 702 C CA . ILE A 1 86 ? -14.742 6.600 10.859 1.00 86.00 86 ILE A CA 1
ATOM 703 C C . ILE A 1 86 ? -13.721 6.242 9.786 1.00 86.00 86 ILE A C 1
ATOM 705 O O . ILE A 1 86 ? -13.337 5.082 9.647 1.00 86.00 86 ILE A O 1
ATOM 709 N N . PHE A 1 87 ? -13.305 7.240 9.013 1.00 88.94 87 PHE A N 1
ATOM 710 C CA . PHE A 1 87 ? -12.293 7.063 7.981 1.00 88.94 87 PHE A CA 1
ATOM 711 C C . PHE A 1 87 ? -10.913 7.341 8.560 1.00 88.94 87 PHE A C 1
ATOM 713 O O . PHE A 1 87 ? -10.675 8.413 9.112 1.00 88.94 87 PHE A O 1
ATOM 720 N N . VAL A 1 88 ? -10.005 6.386 8.383 1.00 89.25 88 VAL A N 1
ATOM 721 C CA . VAL A 1 88 ? -8.582 6.540 8.685 1.00 89.25 88 VAL A CA 1
ATOM 722 C C . VAL A 1 88 ? -7.830 6.396 7.373 1.00 89.25 88 VAL A C 1
ATOM 724 O O . VAL A 1 88 ? -7.954 5.378 6.689 1.00 89.25 88 VAL A O 1
ATOM 727 N N . ARG A 1 89 ? -7.090 7.436 6.991 1.00 92.12 89 ARG A N 1
ATOM 728 C CA . ARG A 1 89 ? -6.210 7.377 5.823 1.00 92.12 89 ARG A CA 1
ATOM 729 C C . ARG A 1 89 ? -4.951 6.597 6.195 1.00 92.12 89 ARG A C 1
ATOM 731 O O . ARG A 1 89 ? -4.481 6.695 7.324 1.00 92.12 89 ARG A O 1
ATOM 738 N N . HIS A 1 90 ? -4.430 5.821 5.251 1.00 94.19 90 HIS A N 1
ATOM 739 C CA . HIS A 1 90 ? -3.160 5.129 5.439 1.00 94.19 90 HIS A CA 1
ATOM 740 C C . HIS A 1 90 ? -2.010 6.130 5.644 1.00 94.19 90 HIS A C 1
ATOM 742 O O . HIS A 1 90 ? -2.069 7.242 5.115 1.00 94.19 90 HIS A O 1
ATOM 748 N N . GLY A 1 91 ? -0.961 5.714 6.354 1.00 93.25 91 GLY A N 1
ATOM 749 C CA . GLY A 1 91 ? 0.303 6.450 6.392 1.00 93.25 91 GLY A CA 1
ATOM 750 C C . GLY A 1 91 ? 0.976 6.503 5.018 1.00 93.25 91 GLY A C 1
ATOM 751 O O . GLY A 1 91 ? 0.613 5.762 4.094 1.00 93.25 91 GLY A O 1
ATOM 752 N N . GLU A 1 92 ? 1.943 7.398 4.865 1.00 93.62 92 GLU A N 1
ATOM 753 C CA . GLU A 1 92 ? 2.688 7.571 3.625 1.00 93.62 92 GLU A CA 1
ATOM 754 C C . GLU A 1 92 ? 3.395 6.273 3.206 1.00 93.62 92 GLU A C 1
ATOM 756 O O . GLU A 1 92 ? 3.969 5.552 4.019 1.00 93.62 92 GLU A O 1
ATOM 761 N N . SER A 1 93 ? 3.319 5.939 1.919 1.00 95.06 93 SER A N 1
ATOM 762 C CA . SER A 1 93 ? 3.990 4.760 1.368 1.00 95.06 93 SER A CA 1
ATOM 763 C C . SER A 1 93 ? 5.320 5.109 0.713 1.00 95.06 93 SER A C 1
ATOM 765 O O . SER A 1 93 ? 5.530 6.254 0.320 1.00 95.06 93 SER A O 1
ATOM 767 N N . CYS A 1 94 ? 6.188 4.118 0.503 1.00 95.56 94 CYS A N 1
ATOM 768 C CA . CYS A 1 94 ? 7.429 4.286 -0.263 1.00 95.56 94 CYS A CA 1
ATOM 769 C C . CYS A 1 94 ? 7.190 4.871 -1.666 1.00 95.56 94 CYS A C 1
ATOM 771 O O . CYS A 1 94 ? 7.959 5.717 -2.131 1.00 95.56 94 CYS A O 1
ATOM 773 N N . TRP A 1 95 ? 6.093 4.478 -2.328 1.00 94.25 95 TRP A N 1
ATOM 774 C CA . TRP A 1 95 ? 5.680 5.081 -3.596 1.00 94.25 95 TRP A CA 1
ATOM 775 C C . TRP A 1 95 ? 5.384 6.574 -3.434 1.00 94.25 95 TRP A C 1
ATOM 777 O O . TRP A 1 95 ? 5.854 7.394 -4.223 1.00 94.25 95 TRP A O 1
ATOM 787 N N . ASN A 1 96 ? 4.607 6.950 -2.415 1.00 91.50 96 ASN A N 1
ATOM 788 C CA . ASN A 1 96 ? 4.255 8.349 -2.181 1.00 91.50 96 ASN A CA 1
ATOM 789 C C . ASN A 1 96 ? 5.486 9.189 -1.828 1.00 91.50 96 ASN A C 1
ATOM 791 O O . ASN A 1 96 ? 5.660 10.249 -2.423 1.00 91.50 96 ASN A O 1
ATOM 795 N N . ASP A 1 97 ? 6.368 8.671 -0.978 1.00 90.75 97 ASP A N 1
ATOM 796 C CA . ASP A 1 97 ? 7.615 9.339 -0.610 1.00 90.75 97 ASP A CA 1
ATOM 797 C C . ASP A 1 97 ? 8.532 9.562 -1.823 1.00 90.75 97 ASP A C 1
ATOM 799 O O . ASP A 1 97 ? 9.221 10.574 -1.920 1.00 90.75 97 ASP A O 1
ATOM 803 N N . THR A 1 98 ? 8.485 8.689 -2.828 1.00 92.62 98 THR A N 1
ATOM 804 C CA . THR A 1 98 ? 9.286 8.881 -4.047 1.00 92.62 98 THR A CA 1
ATOM 805 C C . THR A 1 98 ? 8.626 9.841 -5.041 1.00 92.62 98 THR A C 1
ATOM 807 O O . THR A 1 98 ? 9.299 10.685 -5.627 1.00 92.62 98 THR A O 1
ATOM 810 N N . PHE A 1 99 ? 7.313 9.725 -5.265 1.00 91.75 99 PHE A N 1
ATOM 811 C CA . PHE A 1 99 ? 6.647 10.363 -6.411 1.00 91.75 99 PHE A CA 1
ATOM 812 C C . PHE A 1 99 ? 5.752 11.558 -6.071 1.00 91.75 99 PHE A C 1
ATOM 814 O O . PHE A 1 99 ? 5.350 12.283 -6.982 1.00 91.75 99 PHE A O 1
ATOM 821 N N . ASN A 1 100 ? 5.442 11.797 -4.797 1.00 88.75 100 ASN A N 1
ATOM 822 C CA . ASN A 1 100 ? 4.564 12.885 -4.379 1.00 88.75 100 ASN A CA 1
ATOM 823 C C . ASN A 1 100 ? 5.318 13.881 -3.504 1.00 88.75 100 ASN A C 1
ATOM 825 O O . ASN A 1 100 ? 5.928 13.498 -2.518 1.00 88.75 100 ASN A O 1
ATOM 829 N N . ALA A 1 101 ? 5.196 15.180 -3.785 1.00 83.12 101 ALA A N 1
ATOM 830 C CA . ALA A 1 101 ? 5.803 16.200 -2.927 1.00 83.12 101 ALA A CA 1
ATOM 831 C C . ALA A 1 101 ? 5.305 16.123 -1.469 1.00 83.12 101 ALA A C 1
ATOM 833 O O . ALA A 1 101 ? 6.084 16.376 -0.553 1.00 83.12 101 ALA A O 1
ATOM 834 N N . GLY A 1 102 ? 4.046 15.718 -1.257 1.00 82.19 102 GLY A N 1
ATOM 835 C CA . GLY A 1 102 ? 3.452 15.626 0.078 1.00 82.19 102 GLY A CA 1
ATOM 836 C C . GLY A 1 102 ? 3.505 16.979 0.788 1.00 82.19 102 GLY A C 1
ATOM 837 O O . GLY A 1 102 ? 3.183 18.007 0.188 1.00 82.19 102 GLY A O 1
ATOM 838 N N . GLU A 1 103 ? 3.965 16.973 2.038 1.00 79.69 103 GLU A N 1
ATOM 839 C CA . GLU A 1 103 ? 4.184 18.180 2.848 1.00 79.69 103 GLU A CA 1
ATOM 840 C C . GLU A 1 103 ? 5.531 18.876 2.567 1.00 79.69 103 GLU A C 1
ATOM 842 O O . GLU A 1 103 ? 5.796 19.974 3.065 1.00 79.69 103 GLU A O 1
ATOM 847 N N . ARG A 1 104 ? 6.409 18.261 1.763 1.00 84.31 104 ARG A N 1
ATOM 848 C CA . ARG A 1 104 ? 7.755 18.787 1.505 1.00 84.31 104 ARG A CA 1
ATOM 849 C C . ARG A 1 104 ? 7.698 20.032 0.630 1.00 84.31 104 ARG A C 1
ATOM 851 O O . ARG A 1 104 ? 6.898 20.151 -0.304 1.00 84.31 104 ARG A O 1
ATOM 858 N N . LYS A 1 105 ? 8.635 20.955 0.864 1.00 90.62 105 LYS A N 1
ATOM 859 C CA . LYS A 1 105 ? 8.843 22.092 -0.040 1.00 90.62 105 LYS A CA 1
ATOM 860 C C . LYS A 1 105 ? 9.243 21.562 -1.418 1.00 90.62 105 LYS A C 1
ATOM 862 O O . LYS A 1 105 ? 10.050 20.642 -1.530 1.00 90.62 105 LYS A O 1
ATOM 867 N N . LYS A 1 106 ? 8.738 22.194 -2.485 1.00 89.75 106 LYS A N 1
ATOM 868 C CA . LYS A 1 106 ? 9.000 21.775 -3.879 1.00 89.75 106 LYS A CA 1
ATOM 869 C C . LYS A 1 106 ? 10.490 21.600 -4.190 1.00 89.75 106 LYS A C 1
ATOM 871 O O . LYS A 1 106 ? 10.856 20.671 -4.898 1.00 89.75 106 LYS A O 1
ATOM 876 N N . VAL A 1 107 ? 11.337 22.484 -3.663 1.00 91.19 107 VAL A N 1
ATOM 877 C CA . VAL A 1 107 ? 12.792 22.432 -3.874 1.00 91.19 107 VAL A CA 1
ATOM 878 C C . VAL A 1 107 ? 13.398 21.169 -3.262 1.00 91.19 107 VAL A C 1
ATOM 880 O O . VAL A 1 107 ? 14.206 20.513 -3.914 1.00 91.19 107 VAL A O 1
ATOM 883 N N . ASP A 1 108 ? 12.982 20.807 -2.050 1.00 89.69 108 ASP A N 1
ATOM 884 C CA . ASP A 1 108 ? 13.493 19.629 -1.345 1.00 89.69 108 ASP A CA 1
ATOM 885 C C . ASP A 1 108 ? 13.015 18.344 -2.025 1.00 89.69 108 ASP A C 1
ATOM 887 O O . ASP A 1 108 ? 13.807 17.427 -2.230 1.00 89.69 108 ASP A O 1
ATOM 891 N N . PHE A 1 109 ? 11.760 18.318 -2.488 1.00 90.56 109 PHE A N 1
ATOM 892 C CA . PHE A 1 109 ? 11.237 17.213 -3.293 1.00 90.56 109 PHE A CA 1
ATOM 893 C C . PHE A 1 109 ? 12.037 17.013 -4.587 1.00 90.56 109 PHE A C 1
ATOM 895 O O . PHE A 1 109 ? 12.474 15.903 -4.866 1.00 90.56 109 PHE A O 1
ATOM 902 N N . ILE A 1 110 ? 12.289 18.076 -5.362 1.00 91.25 110 ILE A N 1
ATOM 903 C CA . ILE A 1 110 ? 13.036 17.968 -6.629 1.00 91.25 110 ILE A CA 1
ATOM 904 C C . ILE A 1 110 ? 14.472 17.483 -6.385 1.00 91.25 110 ILE A C 1
ATOM 906 O O . ILE A 1 110 ? 14.965 16.636 -7.128 1.00 91.25 110 ILE A O 1
ATOM 910 N N . LYS A 1 111 ? 15.135 17.982 -5.333 1.00 91.88 111 LYS A N 1
ATOM 911 C CA . LYS A 1 111 ? 16.484 17.534 -4.951 1.00 91.88 111 LYS A CA 1
ATOM 912 C C . LYS A 1 111 ? 16.502 16.071 -4.502 1.00 91.88 111 LYS A C 1
ATOM 914 O O . LYS A 1 111 ? 17.439 15.352 -4.836 1.00 91.88 111 LYS A O 1
ATOM 919 N N . GLY A 1 112 ? 15.478 15.641 -3.766 1.00 90.69 112 GLY A N 1
ATOM 920 C CA . GLY A 1 112 ? 15.334 14.272 -3.270 1.00 90.69 112 GLY A CA 1
ATOM 921 C C . GLY A 1 112 ? 14.828 13.271 -4.310 1.00 90.69 112 GLY A C 1
ATOM 922 O O . GLY A 1 112 ? 15.051 12.077 -4.143 1.00 90.69 112 GLY A O 1
ATOM 923 N N . PHE A 1 113 ? 14.207 13.731 -5.400 1.00 92.62 113 PHE A N 1
ATOM 924 C CA . PHE A 1 113 ? 13.558 12.860 -6.382 1.00 92.62 113 PHE A CA 1
ATOM 925 C C . PHE A 1 113 ? 14.530 11.876 -7.045 1.00 92.62 113 PHE A C 1
ATOM 927 O O . PHE A 1 113 ? 14.261 10.679 -7.080 1.00 92.62 113 PHE A O 1
ATOM 934 N N . ILE A 1 114 ? 15.677 12.355 -7.543 1.00 93.31 114 ILE A N 1
ATOM 935 C CA . ILE A 1 114 ? 16.660 11.486 -8.212 1.00 93.31 114 ILE A CA 1
ATOM 936 C C . ILE A 1 114 ? 17.308 10.496 -7.225 1.00 93.31 114 ILE A C 1
ATOM 938 O O . ILE A 1 114 ? 17.288 9.300 -7.520 1.00 93.31 114 ILE A O 1
ATOM 942 N N . PRO A 1 115 ? 17.819 10.917 -6.047 1.00 94.38 115 PRO A N 1
ATOM 943 C CA . PRO A 1 115 ? 18.288 9.978 -5.028 1.00 94.38 115 PRO A CA 1
ATOM 944 C C . PRO A 1 115 ? 17.222 8.962 -4.595 1.00 94.38 115 PRO A C 1
ATOM 946 O O . PRO A 1 115 ? 17.522 7.775 -4.493 1.00 94.38 115 PRO A O 1
ATOM 949 N N . GLY A 1 116 ? 15.976 9.404 -4.398 1.00 94.00 116 GLY A N 1
ATOM 950 C CA . GLY A 1 116 ? 14.854 8.537 -4.035 1.00 94.00 116 GLY A CA 1
ATOM 951 C C . GLY A 1 116 ? 14.534 7.513 -5.122 1.00 94.00 116 GLY A C 1
ATOM 952 O O . GLY A 1 116 ? 14.325 6.341 -4.824 1.00 94.00 116 GLY A O 1
ATOM 953 N N . LEU A 1 117 ? 14.588 7.913 -6.395 1.00 94.75 117 LEU A N 1
ATOM 954 C CA . LEU A 1 117 ? 14.398 7.001 -7.520 1.00 94.75 117 LEU A CA 1
ATOM 955 C C . LEU A 1 117 ? 15.528 5.964 -7.622 1.00 94.75 117 LEU A C 1
ATOM 957 O O . LEU A 1 117 ? 15.257 4.796 -7.901 1.00 94.75 117 LEU A O 1
ATOM 961 N N . ILE A 1 118 ? 16.779 6.367 -7.372 1.00 93.75 118 ILE A N 1
ATOM 962 C CA . ILE A 1 118 ? 17.928 5.449 -7.321 1.00 93.75 118 ILE A CA 1
ATOM 963 C C . ILE A 1 118 ? 17.755 4.449 -6.176 1.00 93.75 118 ILE A C 1
ATOM 965 O O . ILE A 1 118 ? 17.952 3.252 -6.387 1.00 93.75 118 ILE A O 1
ATOM 969 N N . LEU A 1 119 ? 17.351 4.917 -4.990 1.00 94.38 119 LEU A N 1
ATOM 970 C CA . LEU A 1 119 ? 17.068 4.056 -3.845 1.00 94.38 119 LEU A CA 1
ATOM 971 C C . LEU A 1 119 ? 15.955 3.057 -4.176 1.00 94.38 119 LEU A C 1
ATOM 973 O O . LEU A 1 119 ? 16.160 1.858 -4.021 1.00 94.38 119 LEU A O 1
ATOM 977 N N . ALA A 1 120 ? 14.830 3.529 -4.714 1.00 94.62 120 ALA A N 1
ATOM 978 C CA . ALA A 1 120 ? 13.699 2.693 -5.104 1.00 94.62 120 ALA A CA 1
ATOM 979 C C . ALA A 1 120 ? 14.100 1.600 -6.112 1.00 94.62 120 ALA A C 1
ATOM 981 O O . ALA A 1 120 ? 13.785 0.422 -5.928 1.00 94.62 120 ALA A O 1
ATOM 982 N N . ALA A 1 121 ? 14.849 1.971 -7.157 1.00 92.19 121 ALA A N 1
ATOM 983 C CA . ALA A 1 121 ? 15.360 1.029 -8.150 1.00 92.19 121 ALA A CA 1
ATOM 984 C C . ALA A 1 121 ? 16.356 0.027 -7.540 1.00 92.19 121 ALA A C 1
ATOM 986 O O . ALA A 1 121 ? 16.260 -1.174 -7.797 1.00 92.19 121 ALA A O 1
ATOM 987 N N . GLY A 1 122 ? 17.281 0.498 -6.699 1.00 93.25 122 GLY A N 1
ATOM 988 C CA . GLY A 1 122 ? 18.231 -0.351 -5.982 1.00 93.25 122 GLY A CA 1
ATOM 989 C C . GLY A 1 122 ? 17.538 -1.342 -5.046 1.00 93.25 122 GLY A C 1
ATOM 990 O O . GLY A 1 122 ? 17.906 -2.518 -5.014 1.00 93.25 122 GLY A O 1
ATOM 991 N N . THR A 1 123 ? 16.489 -0.911 -4.341 1.00 93.31 123 THR A N 1
ATOM 992 C CA . THR A 1 123 ? 15.678 -1.785 -3.490 1.00 93.31 123 THR A CA 1
ATOM 993 C C . THR A 1 123 ? 14.955 -2.850 -4.308 1.00 93.31 123 THR A C 1
ATOM 995 O O . THR A 1 123 ? 14.972 -4.010 -3.910 1.00 93.31 123 THR A O 1
ATOM 998 N N . GLU A 1 124 ? 14.386 -2.530 -5.474 1.00 91.69 124 GLU A N 1
ATOM 999 C CA . GLU A 1 124 ? 13.788 -3.560 -6.338 1.00 91.69 124 GLU A CA 1
ATOM 1000 C C . GLU A 1 124 ? 14.796 -4.614 -6.799 1.00 91.69 124 GLU A C 1
ATOM 1002 O O . GLU A 1 124 ? 14.491 -5.810 -6.767 1.00 91.69 124 GLU A O 1
ATOM 1007 N N . VAL A 1 125 ? 16.005 -4.189 -7.184 1.00 89.12 125 VAL A N 1
ATOM 1008 C CA . VAL A 1 125 ? 17.090 -5.111 -7.550 1.00 89.12 125 VAL A CA 1
ATOM 1009 C C . VAL A 1 125 ? 17.455 -5.995 -6.358 1.00 89.12 125 VAL A C 1
ATOM 1011 O O . VAL A 1 125 ? 17.522 -7.214 -6.505 1.00 89.12 125 VAL A O 1
ATOM 1014 N N . TYR A 1 126 ? 17.615 -5.416 -5.166 1.00 91.25 126 TYR A N 1
ATOM 1015 C CA . TYR A 1 126 ? 17.877 -6.161 -3.933 1.00 91.25 126 TYR A CA 1
ATOM 1016 C C . TYR A 1 126 ? 16.772 -7.183 -3.613 1.00 91.25 126 TYR A C 1
ATOM 1018 O O . TYR A 1 126 ? 17.061 -8.341 -3.304 1.00 91.25 126 TYR A O 1
ATOM 1026 N N . LEU A 1 127 ? 15.500 -6.794 -3.719 1.00 90.81 127 LEU A N 1
ATOM 1027 C CA . LEU A 1 127 ? 14.363 -7.688 -3.485 1.00 90.81 127 LEU A CA 1
ATOM 1028 C C . LEU A 1 127 ? 14.324 -8.823 -4.513 1.00 90.81 127 LEU A C 1
ATOM 1030 O O . LEU A 1 127 ? 14.042 -9.964 -4.154 1.00 90.81 127 LEU A O 1
ATOM 1034 N N . GLY A 1 128 ? 14.656 -8.530 -5.774 1.00 88.25 128 GLY A N 1
ATOM 1035 C CA . GLY A 1 128 ? 14.821 -9.536 -6.821 1.00 88.25 128 GLY A CA 1
ATOM 1036 C C . GLY A 1 128 ? 15.937 -10.532 -6.501 1.00 88.25 128 GLY A C 1
ATOM 1037 O O . GLY A 1 128 ? 15.699 -11.737 -6.519 1.00 88.25 128 GLY A O 1
ATOM 1038 N N . LEU A 1 129 ? 17.129 -10.039 -6.149 1.00 88.31 129 LEU A N 1
ATOM 1039 C CA . LEU A 1 129 ? 18.298 -10.868 -5.823 1.00 88.31 129 LEU A CA 1
ATOM 1040 C C . LEU A 1 129 ? 18.071 -11.746 -4.584 1.00 88.31 129 LEU A C 1
ATOM 1042 O O . LEU A 1 129 ? 18.544 -12.878 -4.524 1.00 88.31 129 LEU A O 1
ATOM 1046 N N . THR A 1 130 ? 17.327 -11.241 -3.600 1.00 89.00 130 THR A N 1
ATOM 1047 C CA . THR A 1 130 ? 17.005 -11.974 -2.365 1.00 89.00 130 THR A CA 1
ATOM 1048 C C . THR A 1 130 ? 15.752 -12.842 -2.474 1.00 89.00 130 THR A C 1
ATOM 1050 O O . THR A 1 130 ? 15.421 -13.549 -1.524 1.00 89.00 130 THR A O 1
ATOM 1053 N N . GLY A 1 131 ? 15.038 -12.800 -3.603 1.00 87.31 131 GLY A N 1
ATOM 1054 C CA . GLY A 1 131 ? 13.820 -13.583 -3.808 1.00 87.31 131 GLY A CA 1
ATOM 1055 C C . GLY A 1 131 ? 12.607 -13.126 -3.013 1.00 87.31 131 GLY A C 1
ATOM 1056 O O . GLY A 1 131 ? 11.626 -13.867 -2.940 1.00 87.31 131 GLY A O 1
ATOM 1057 N N . ARG A 1 132 ? 12.653 -11.944 -2.396 1.00 88.19 132 ARG A N 1
ATOM 1058 C CA . ARG A 1 132 ? 11.567 -11.449 -1.550 1.00 88.19 132 ARG A CA 1
ATOM 1059 C C . ARG A 1 132 ? 10.379 -11.019 -2.407 1.00 88.19 132 ARG A C 1
ATOM 1061 O O . ARG A 1 132 ? 10.525 -10.251 -3.361 1.00 88.19 132 ARG A O 1
ATOM 1068 N N . VAL A 1 133 ? 9.188 -11.479 -2.027 1.00 87.81 133 VAL A N 1
ATOM 1069 C CA . VAL A 1 133 ? 7.915 -11.082 -2.645 1.00 87.81 133 VAL A CA 1
ATOM 1070 C C . VAL A 1 133 ? 7.457 -9.758 -2.036 1.00 87.81 133 VAL A C 1
ATOM 1072 O O . VAL A 1 133 ? 6.502 -9.677 -1.274 1.00 87.81 133 VAL A O 1
ATOM 1075 N N . ASP A 1 134 ? 8.207 -8.709 -2.349 1.00 91.38 134 ASP A N 1
ATOM 1076 C CA . ASP A 1 134 ? 7.928 -7.340 -1.937 1.00 91.38 134 ASP A CA 1
ATOM 1077 C C . ASP A 1 134 ? 8.256 -6.384 -3.089 1.00 91.38 134 ASP A C 1
ATOM 1079 O O . ASP A 1 134 ? 8.913 -6.774 -4.061 1.00 91.38 134 ASP A O 1
ATOM 1083 N N . SER A 1 135 ? 7.800 -5.141 -3.005 1.00 92.94 135 SER A N 1
ATOM 1084 C CA . SER A 1 135 ? 8.038 -4.131 -4.027 1.00 92.94 135 SER A CA 1
ATOM 1085 C C . SER A 1 135 ? 7.943 -2.723 -3.447 1.00 92.94 135 SER A C 1
ATOM 1087 O O . SER A 1 135 ? 7.050 -2.409 -2.663 1.00 92.94 135 SER A O 1
ATOM 1089 N N . TRP A 1 136 ? 8.878 -1.872 -3.864 1.00 94.19 136 TRP A N 1
ATOM 1090 C CA . TRP A 1 136 ? 8.834 -0.433 -3.629 1.00 94.19 136 TRP A CA 1
ATOM 1091 C C . TRP A 1 136 ? 7.767 0.232 -4.500 1.00 94.19 136 TRP A C 1
ATOM 1093 O O . TRP A 1 136 ? 7.157 1.214 -4.086 1.00 94.19 136 TRP A O 1
ATOM 1103 N N . PHE A 1 137 ? 7.533 -0.292 -5.709 1.00 92.38 137 PHE A N 1
ATOM 1104 C CA . PHE A 1 137 ? 6.629 0.327 -6.677 1.00 92.38 137 PHE A CA 1
ATOM 1105 C C . PHE A 1 137 ? 5.202 -0.233 -6.653 1.00 92.38 137 PHE A C 1
ATOM 1107 O O . PHE A 1 137 ? 4.240 0.508 -6.834 1.00 92.38 137 PHE A O 1
ATOM 1114 N N . TYR A 1 138 ? 5.058 -1.539 -6.454 1.00 92.62 138 TYR A N 1
ATOM 1115 C CA . TYR A 1 138 ? 3.792 -2.258 -6.510 1.00 92.62 138 TYR A CA 1
ATOM 1116 C C . TYR A 1 138 ? 3.299 -2.597 -5.102 1.00 92.62 138 TYR A C 1
ATOM 1118 O O . TYR A 1 138 ? 4.052 -3.133 -4.293 1.00 92.62 138 TYR A O 1
ATOM 1126 N N . ASP A 1 139 ? 2.033 -2.293 -4.803 1.00 94.81 139 ASP A N 1
ATOM 1127 C CA . ASP A 1 139 ? 1.470 -2.399 -3.447 1.00 94.81 139 ASP A CA 1
ATOM 1128 C C . ASP A 1 139 ? 2.425 -1.875 -2.358 1.00 94.81 139 ASP A C 1
ATOM 1130 O O . ASP A 1 139 ? 2.697 -2.567 -1.372 1.00 94.81 139 ASP A O 1
ATOM 1134 N N . SER A 1 140 ? 3.052 -0.722 -2.599 1.00 95.06 140 SER A N 1
ATOM 1135 C CA . SER A 1 140 ? 4.229 -0.292 -1.843 1.00 95.06 140 SER A CA 1
ATOM 1136 C C . SER A 1 140 ? 3.952 -0.235 -0.334 1.00 95.06 140 SER A C 1
ATOM 1138 O O . SER A 1 140 ? 2.890 0.279 0.056 1.00 95.06 140 SER A O 1
ATOM 1140 N N . PRO A 1 141 ? 4.881 -0.711 0.515 1.00 95.69 141 PRO A N 1
ATOM 1141 C CA . PRO A 1 141 ? 4.718 -0.649 1.961 1.00 95.69 141 PRO A CA 1
ATOM 1142 C C . PRO A 1 141 ? 4.754 0.798 2.467 1.00 95.69 141 PRO A C 1
ATOM 1144 O O . PRO A 1 141 ? 4.990 1.742 1.707 1.00 95.69 141 PRO A O 1
ATOM 1147 N N . LEU A 1 142 ? 4.501 0.969 3.763 1.00 95.81 142 LEU A N 1
ATOM 1148 C CA . LEU A 1 142 ? 4.697 2.246 4.451 1.00 95.81 142 LEU A CA 1
ATOM 1149 C C . LEU A 1 142 ? 6.158 2.695 4.344 1.00 95.81 142 LEU A C 1
ATOM 1151 O O . LEU A 1 142 ? 7.054 1.861 4.440 1.00 95.81 142 LEU A O 1
ATOM 1155 N N . SER A 1 143 ? 6.391 3.994 4.169 1.00 94.50 143 SER A N 1
ATOM 1156 C CA . SER A 1 143 ? 7.720 4.586 4.342 1.00 94.50 143 SER A CA 1
ATOM 1157 C C . SER A 1 143 ? 8.031 4.773 5.831 1.00 94.50 143 SER A C 1
ATOM 1159 O O . SER A 1 143 ? 7.133 4.688 6.670 1.00 94.50 143 SER A O 1
ATOM 1161 N N . GLU A 1 144 ? 9.285 5.081 6.172 1.00 92.06 144 GLU A N 1
ATOM 1162 C CA . GLU A 1 144 ? 9.660 5.443 7.552 1.00 92.06 144 GLU A CA 1
ATOM 1163 C C . GLU A 1 144 ? 8.837 6.644 8.059 1.00 92.06 144 GLU A C 1
ATOM 1165 O O . GLU A 1 144 ? 8.311 6.628 9.167 1.00 92.06 144 GLU A O 1
ATOM 1170 N N . TYR A 1 145 ? 8.598 7.644 7.205 1.00 91.62 145 TYR A N 1
ATOM 1171 C CA . TYR A 1 145 ? 7.713 8.763 7.545 1.00 91.62 145 TYR A CA 1
ATOM 1172 C C . TYR A 1 145 ? 6.250 8.320 7.738 1.00 91.62 145 TYR A C 1
ATOM 1174 O O . TYR A 1 145 ? 5.567 8.777 8.654 1.00 91.62 145 TYR A O 1
ATOM 1182 N N . GLY A 1 146 ? 5.763 7.375 6.928 1.00 93.56 146 GLY A N 1
ATOM 1183 C CA . GLY A 1 146 ? 4.444 6.773 7.130 1.00 93.56 146 GLY A CA 1
ATOM 1184 C C . GLY A 1 146 ? 4.318 6.022 8.458 1.00 93.56 146 GLY A C 1
ATOM 1185 O O . GLY A 1 146 ? 3.246 6.022 9.064 1.00 93.56 146 GLY A O 1
ATOM 1186 N N . ILE A 1 147 ? 5.405 5.418 8.943 1.00 94.38 147 ILE A N 1
ATOM 1187 C CA . ILE A 1 147 ? 5.472 4.818 10.279 1.00 94.38 147 ILE A CA 1
ATOM 1188 C C . ILE A 1 147 ? 5.349 5.893 11.368 1.00 94.38 147 ILE A C 1
ATOM 1190 O O . ILE A 1 147 ? 4.548 5.723 12.290 1.00 94.38 147 ILE A O 1
ATOM 1194 N N . ASP A 1 148 ? 6.049 7.021 11.238 1.00 93.31 148 ASP A N 1
ATOM 1195 C CA . ASP A 1 148 ? 5.935 8.140 12.184 1.00 93.31 148 ASP A CA 1
ATOM 1196 C C . ASP A 1 148 ? 4.507 8.703 12.243 1.00 93.31 148 ASP A C 1
ATOM 1198 O O . ASP A 1 148 ? 3.966 8.970 13.321 1.00 93.31 148 ASP A O 1
ATOM 1202 N N . GLN A 1 149 ? 3.844 8.824 11.091 1.00 92.81 149 GLN A N 1
ATOM 1203 C CA . GLN A 1 149 ? 2.434 9.209 11.010 1.00 92.81 149 GLN A CA 1
ATOM 1204 C C . GLN A 1 149 ? 1.530 8.239 11.788 1.00 92.81 149 GLN A C 1
ATOM 1206 O O . GLN A 1 149 ? 0.625 8.654 12.518 1.00 92.81 149 GLN A O 1
ATOM 1211 N N . ILE A 1 150 ? 1.789 6.937 11.694 1.00 94.19 150 ILE A N 1
ATOM 1212 C CA . ILE A 1 150 ? 1.039 5.932 12.452 1.00 94.19 150 ILE A CA 1
ATOM 1213 C C . ILE A 1 150 ? 1.303 6.051 13.956 1.00 94.19 150 ILE A C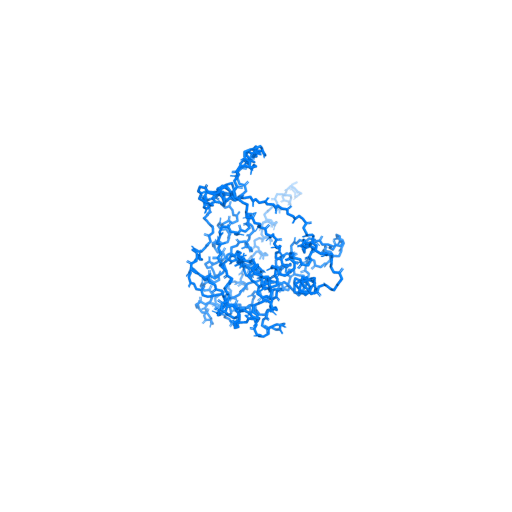 1
ATOM 1215 O O . ILE A 1 150 ? 0.377 5.876 14.752 1.00 94.19 150 ILE A O 1
ATOM 1219 N N . GLU A 1 151 ? 2.518 6.406 14.369 1.00 93.75 151 GLU A N 1
ATOM 1220 C CA . GLU A 1 151 ? 2.814 6.686 15.775 1.00 93.75 151 GLU A CA 1
ATOM 1221 C C . GLU A 1 151 ? 2.043 7.896 16.303 1.00 93.75 151 GLU A C 1
ATOM 1223 O O . GLU A 1 151 ? 1.564 7.879 17.442 1.00 93.75 151 GLU A O 1
ATOM 1228 N N . ILE A 1 152 ? 1.851 8.926 15.478 1.00 92.88 152 ILE A N 1
ATOM 1229 C CA . ILE A 1 152 ? 0.988 10.064 15.817 1.00 92.88 152 ILE A CA 1
ATOM 1230 C C . ILE A 1 152 ? -0.458 9.594 16.012 1.00 92.88 152 ILE A C 1
ATOM 1232 O O . ILE A 1 152 ? -1.082 9.961 17.010 1.00 92.88 152 ILE A O 1
ATOM 1236 N N . LEU A 1 153 ? -0.978 8.737 15.127 1.00 92.19 153 LEU A N 1
ATOM 1237 C CA . LEU A 1 153 ? -2.307 8.136 15.285 1.00 92.19 153 LEU A CA 1
ATOM 1238 C C . LEU A 1 153 ? -2.407 7.322 16.587 1.00 92.19 153 LEU A C 1
ATOM 1240 O O . LEU A 1 153 ? -3.349 7.506 17.358 1.00 92.19 153 LEU A O 1
ATOM 1244 N N . ALA A 1 154 ? -1.429 6.465 16.877 1.00 92.44 154 ALA A N 1
ATOM 1245 C CA . ALA A 1 154 ? -1.419 5.649 18.089 1.00 92.44 154 ALA A CA 1
ATOM 1246 C C . ALA A 1 154 ? -1.383 6.506 19.369 1.00 92.44 154 ALA A C 1
ATOM 1248 O O . ALA A 1 154 ? -2.042 6.177 20.359 1.00 92.44 154 ALA A O 1
ATOM 1249 N N . LYS A 1 155 ? -0.653 7.629 19.350 1.00 92.62 155 LYS A N 1
ATOM 1250 C CA . LYS A 1 155 ? -0.638 8.617 20.441 1.00 92.62 155 LYS A CA 1
ATOM 1251 C C . LYS A 1 155 ? -1.968 9.358 20.553 1.00 92.62 155 LYS A C 1
ATOM 1253 O O . LYS A 1 155 ? -2.474 9.517 21.662 1.00 92.62 155 LYS A O 1
ATOM 1258 N N . PHE A 1 156 ? -2.562 9.761 19.430 1.00 90.94 156 PHE A N 1
ATOM 1259 C CA . PHE A 1 156 ? -3.874 10.408 19.393 1.00 90.94 156 PHE A CA 1
ATOM 1260 C C . PHE A 1 156 ? -4.956 9.532 20.037 1.00 90.94 156 PHE A C 1
ATOM 1262 O O . PHE A 1 156 ? -5.754 10.026 20.831 1.00 90.94 156 PHE A O 1
ATOM 1269 N N . LEU A 1 157 ? -4.939 8.222 19.777 1.00 90.56 157 LEU A N 1
ATOM 1270 C CA . LEU A 1 157 ? -5.882 7.277 20.382 1.00 90.56 157 LEU A CA 1
ATOM 1271 C C . LEU A 1 157 ? -5.769 7.197 21.916 1.00 90.56 157 LEU A C 1
ATOM 1273 O O . LEU A 1 157 ? -6.718 6.781 22.576 1.00 90.56 157 LEU A O 1
ATOM 1277 N N . LYS A 1 158 ? -4.643 7.631 22.492 1.00 88.75 158 LYS A N 1
ATOM 1278 C CA . LYS A 1 158 ? -4.387 7.684 23.941 1.00 88.75 158 LYS A CA 1
ATOM 1279 C C . LYS A 1 158 ? -4.471 9.099 24.520 1.00 88.75 158 LYS A C 1
ATOM 1281 O O . LYS A 1 158 ? -4.049 9.306 25.656 1.00 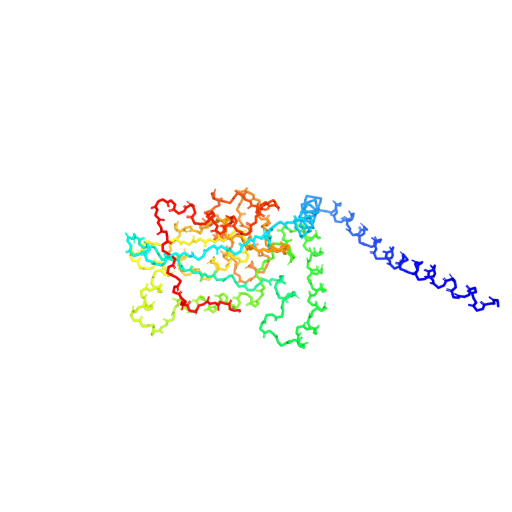88.75 158 LYS A O 1
ATOM 1286 N N . LYS A 1 159 ? -4.962 10.079 23.752 1.00 83.81 159 LYS A N 1
ATOM 1287 C CA . LYS A 1 159 ? -4.945 11.499 24.125 1.00 83.81 159 LYS A CA 1
ATOM 1288 C C . LYS A 1 159 ? -5.591 11.728 25.508 1.00 83.81 159 LYS A C 1
ATOM 1290 O O . LYS A 1 159 ? -6.799 11.513 25.647 1.00 83.81 159 LYS A O 1
ATOM 1295 N N . PRO A 1 160 ? -4.834 12.205 26.516 1.00 76.06 160 PRO A N 1
ATOM 1296 C CA . PRO A 1 160 ? -5.407 12.604 27.796 1.00 76.06 160 PRO A CA 1
ATOM 1297 C C . PRO A 1 160 ? -6.192 13.917 27.645 1.00 76.06 160 PRO A C 1
ATOM 1299 O O . PRO A 1 160 ? -5.899 14.733 26.771 1.00 76.06 160 PRO A O 1
ATOM 1302 N N . GLY A 1 161 ? -7.197 14.132 28.498 1.00 76.81 161 GLY A N 1
ATOM 1303 C CA . GLY A 1 161 ? -7.953 15.393 28.531 1.00 76.81 161 GLY A CA 1
ATOM 1304 C C . GLY A 1 161 ? -8.895 15.624 27.342 1.00 76.81 161 GLY A C 1
ATOM 1305 O O . GLY A 1 161 ? -9.265 16.762 27.069 1.00 76.81 161 GLY A O 1
ATOM 1306 N N . ALA A 1 162 ? -9.283 14.569 26.621 1.00 81.38 162 ALA A N 1
ATOM 1307 C CA . ALA A 1 162 ? -10.331 14.647 25.607 1.00 81.38 162 ALA A CA 1
ATOM 1308 C C . ALA A 1 162 ? -11.673 15.077 26.232 1.00 81.38 162 ALA A C 1
ATOM 1310 O O . ALA A 1 162 ? -11.975 14.718 27.373 1.00 81.38 162 ALA A O 1
ATOM 1311 N N . THR A 1 163 ? -12.491 15.822 25.489 1.00 85.94 163 THR A N 1
ATOM 1312 C CA . THR A 1 163 ? -13.846 16.202 25.927 1.00 85.94 163 THR A CA 1
ATOM 1313 C C . THR A 1 163 ? -14.733 14.968 26.122 1.00 85.94 163 THR A C 1
ATOM 1315 O O . THR A 1 163 ? -14.475 13.914 25.546 1.00 85.94 163 THR A O 1
ATOM 1318 N N . THR A 1 164 ? -15.836 15.077 26.868 1.00 83.00 164 THR A N 1
ATOM 1319 C CA . THR A 1 164 ? -16.750 13.941 27.109 1.00 83.00 164 THR A CA 1
ATOM 1320 C C . THR A 1 164 ? -17.273 13.299 25.816 1.00 83.00 164 THR A C 1
ATOM 1322 O O . THR A 1 164 ? -17.476 12.087 25.765 1.00 83.00 164 THR A O 1
ATOM 1325 N N . SER A 1 165 ? -17.485 14.083 24.749 1.00 82.19 165 SER A N 1
ATOM 1326 C CA . SER A 1 165 ? -17.874 13.535 23.440 1.00 82.19 165 SER A CA 1
ATOM 1327 C C . SER A 1 165 ? -16.713 12.812 22.758 1.00 82.19 165 SER A C 1
ATOM 1329 O O . SER A 1 165 ? -16.910 11.723 22.228 1.00 82.19 165 SER A O 1
ATOM 1331 N N . GLU A 1 166 ? -15.512 13.389 22.769 1.00 85.06 166 GLU A N 1
ATOM 1332 C CA . GLU A 1 166 ? -14.330 12.759 22.171 1.00 85.06 166 GLU A CA 1
ATOM 1333 C C . GLU A 1 166 ? -13.928 11.485 22.919 1.00 85.06 166 GLU A C 1
ATOM 1335 O O . GLU A 1 166 ? -13.539 10.514 22.286 1.00 85.06 166 GLU A O 1
ATOM 1340 N N . GLN A 1 167 ? -14.073 11.442 24.246 1.00 87.31 167 GLN A N 1
ATOM 1341 C CA . GLN A 1 167 ? -13.802 10.244 25.046 1.00 87.31 167 GLN A CA 1
ATOM 1342 C C . GLN A 1 167 ? -14.680 9.062 24.628 1.00 87.31 167 GLN A C 1
ATOM 1344 O O . GLN A 1 167 ? -14.194 7.934 24.580 1.00 87.31 167 GLN A O 1
ATOM 1349 N N . LYS A 1 168 ? -15.952 9.305 24.278 1.00 87.50 168 LYS A N 1
ATOM 1350 C CA . LYS A 1 168 ? -16.840 8.256 23.750 1.00 87.50 168 LYS A CA 1
ATOM 1351 C C . LYS A 1 168 ? -16.329 7.724 22.412 1.00 87.50 168 LYS A C 1
ATOM 1353 O O . LYS A 1 168 ? -16.225 6.510 22.248 1.00 87.50 168 LYS A O 1
ATOM 1358 N N . ASP A 1 169 ? -15.963 8.617 21.494 1.00 87.75 169 ASP A N 1
ATOM 1359 C CA . ASP A 1 169 ? -15.434 8.240 20.178 1.00 87.75 169 ASP A CA 1
ATOM 1360 C C . ASP A 1 169 ? -14.086 7.497 20.318 1.00 87.75 169 ASP A C 1
ATOM 1362 O O . ASP A 1 169 ? -13.880 6.455 19.696 1.00 87.75 169 ASP A O 1
ATOM 1366 N N . LEU A 1 170 ? -13.198 7.958 21.205 1.00 91.12 170 LEU A N 1
ATOM 1367 C CA . LEU A 1 170 ? -11.923 7.306 21.521 1.00 91.12 170 LEU A CA 1
ATOM 1368 C C . LEU A 1 170 ? -12.114 5.933 22.176 1.00 91.12 170 LEU A C 1
ATOM 1370 O O . LEU A 1 170 ? -11.381 5.005 21.846 1.00 91.12 170 LEU A O 1
ATOM 1374 N N . ALA A 1 171 ? -13.098 5.762 23.062 1.00 91.56 171 ALA A N 1
ATOM 1375 C CA . ALA A 1 171 ? -13.406 4.460 23.654 1.00 91.56 171 ALA A CA 1
ATOM 1376 C C . ALA A 1 171 ? -13.886 3.454 22.594 1.00 91.56 171 ALA A C 1
ATOM 1378 O O . ALA A 1 171 ? -13.494 2.287 22.614 1.00 91.56 171 ALA A O 1
ATOM 1379 N N . ILE A 1 172 ? -14.690 3.899 21.621 1.00 91.25 172 ILE A N 1
ATOM 1380 C CA . ILE A 1 172 ? -15.106 3.066 20.481 1.00 91.25 172 ILE A CA 1
ATOM 1381 C C . ILE A 1 172 ? -13.898 2.714 19.608 1.00 91.25 172 ILE A C 1
ATOM 1383 O O . ILE A 1 172 ? -13.712 1.551 19.243 1.00 91.25 172 ILE A O 1
ATOM 1387 N N . LEU A 1 173 ? -13.051 3.696 19.290 1.00 91.69 173 LEU A N 1
ATOM 1388 C CA . LEU A 1 173 ? -11.855 3.492 18.473 1.00 91.69 173 LEU A CA 1
ATOM 1389 C C . LEU A 1 173 ? -10.847 2.551 19.132 1.00 91.69 173 LEU A C 1
ATOM 1391 O O . LEU A 1 173 ? -10.277 1.719 18.429 1.00 91.69 173 LEU A O 1
ATOM 1395 N N . ASN A 1 174 ? -10.693 2.620 20.456 1.00 92.88 174 ASN A N 1
ATOM 1396 C CA . ASN A 1 174 ? -9.844 1.726 21.245 1.00 92.88 174 ASN A CA 1
ATOM 1397 C C . ASN A 1 174 ? -10.480 0.359 21.536 1.00 92.88 174 ASN A C 1
ATOM 1399 O O . ASN A 1 174 ? -9.792 -0.531 22.021 1.00 92.88 174 ASN A O 1
ATOM 1403 N N . GLY A 1 175 ? -11.762 0.160 21.214 1.00 91.69 175 GLY A N 1
ATOM 1404 C CA . GLY A 1 175 ? -12.459 -1.099 21.490 1.00 91.69 175 GLY A CA 1
ATOM 1405 C C . GLY A 1 175 ? -12.745 -1.331 22.977 1.00 91.69 175 GLY A C 1
ATOM 1406 O O . GLY A 1 175 ? -12.899 -2.473 23.387 1.00 91.69 175 GLY A O 1
ATOM 1407 N N . THR A 1 176 ? -12.802 -0.267 23.782 1.00 93.06 176 THR A N 1
ATOM 1408 C CA . THR A 1 176 ? -13.115 -0.320 25.222 1.00 93.06 176 THR A CA 1
ATOM 1409 C C . THR A 1 176 ? -14.553 0.104 25.535 1.00 93.06 176 THR A C 1
ATOM 1411 O O . THR A 1 176 ? -15.013 -0.023 26.667 1.00 93.06 176 THR A O 1
ATOM 1414 N N . SER A 1 177 ? -15.279 0.619 24.540 1.00 91.19 177 SER A N 1
ATOM 1415 C CA . SER A 1 177 ? -16.706 0.929 24.645 1.00 91.19 177 SER A CA 1
ATOM 1416 C C . SER A 1 177 ? -17.569 -0.335 24.578 1.00 91.19 177 SER A C 1
ATOM 1418 O O . SER A 1 177 ? -17.231 -1.289 23.883 1.00 91.19 177 SER A O 1
ATOM 1420 N N . SER A 1 178 ? -18.749 -0.300 25.203 1.00 89.06 178 SER A N 1
ATOM 1421 C CA . SER A 1 178 ? -19.806 -1.303 25.006 1.00 89.06 178 SER A CA 1
ATOM 1422 C C . SER A 1 178 ? -20.437 -1.259 23.607 1.00 89.06 178 SER A C 1
ATOM 1424 O O . SER A 1 178 ? -21.161 -2.175 23.220 1.00 89.06 178 SER A O 1
ATOM 1426 N N . THR A 1 179 ? -20.181 -0.199 22.833 1.00 89.56 179 THR A N 1
ATOM 1427 C CA . THR A 1 179 ? -20.679 -0.075 21.459 1.00 89.56 179 THR A CA 1
ATOM 1428 C C . THR A 1 179 ? -19.883 -0.983 20.523 1.00 89.56 179 THR A C 1
ATOM 1430 O O . THR A 1 179 ? -18.676 -0.805 20.343 1.00 89.56 179 THR A O 1
ATOM 1433 N N . SER A 1 180 ? -20.579 -1.921 19.875 1.00 89.88 180 SER A N 1
ATOM 1434 C CA . SER A 1 180 ? -19.991 -2.800 18.860 1.00 89.88 180 SER A CA 1
ATOM 1435 C C . SER A 1 180 ? -19.360 -1.990 17.723 1.00 89.88 180 SER A C 1
ATOM 1437 O O . SER A 1 180 ? -19.977 -1.084 17.159 1.00 89.88 180 SER A O 1
ATOM 1439 N N . SER A 1 181 ? -18.116 -2.319 17.378 1.00 92.19 181 SER A N 1
ATOM 1440 C CA . SER A 1 181 ? -17.398 -1.710 16.259 1.00 92.19 181 SER A CA 1
ATOM 1441 C C . SER A 1 181 ? -16.440 -2.708 15.617 1.00 92.19 181 SER A C 1
ATOM 1443 O O . SER A 1 181 ? -15.915 -3.607 16.274 1.00 92.19 181 SER A O 1
ATOM 1445 N N . VAL A 1 182 ? -16.200 -2.536 14.318 1.00 93.62 182 VAL A N 1
ATOM 1446 C CA . VAL A 1 182 ? -15.374 -3.431 13.499 1.00 93.62 182 VAL A CA 1
ATOM 1447 C C . VAL A 1 182 ? -14.275 -2.616 12.825 1.00 93.62 182 VAL A C 1
ATOM 1449 O O . VAL A 1 182 ? -14.519 -1.495 12.382 1.00 93.62 182 VAL A O 1
ATOM 1452 N N . LEU A 1 183 ? -13.070 -3.183 12.741 1.00 96.00 183 LEU A N 1
ATOM 1453 C CA . LEU A 1 183 ? -11.977 -2.620 11.953 1.00 96.00 183 LEU A CA 1
ATOM 1454 C C . LEU A 1 183 ? -12.053 -3.201 10.544 1.00 96.00 183 LEU A C 1
ATOM 1456 O O . LEU A 1 183 ? -12.097 -4.418 10.377 1.00 96.00 183 LEU A O 1
ATOM 1460 N N . ILE A 1 184 ? -12.076 -2.332 9.539 1.00 96.25 184 ILE A N 1
ATOM 1461 C CA . ILE A 1 184 ? -12.108 -2.723 8.129 1.00 96.25 184 ILE A CA 1
ATOM 1462 C C . ILE A 1 184 ? -10.963 -2.001 7.429 1.00 96.25 184 ILE A C 1
ATOM 1464 O O . ILE A 1 184 ? -10.775 -0.804 7.640 1.00 96.25 184 ILE A O 1
ATOM 1468 N N . SER A 1 185 ? -10.209 -2.717 6.600 1.00 96.50 185 SER A N 1
ATOM 1469 C CA . SER A 1 185 ? -9.135 -2.137 5.798 1.00 96.50 185 SER A CA 1
ATOM 1470 C C . SER A 1 185 ? -9.281 -2.497 4.325 1.00 96.50 185 SER A C 1
ATOM 1472 O O . SER A 1 185 ? -9.935 -3.480 3.958 1.00 96.50 185 SER A O 1
ATOM 1474 N N . SER A 1 186 ? -8.664 -1.687 3.464 1.00 95.62 186 SER A N 1
ATOM 1475 C CA . SER A 1 186 ? -8.418 -2.120 2.091 1.00 95.62 186 SER A CA 1
ATOM 1476 C C . SER A 1 186 ? -7.426 -3.283 2.091 1.00 95.62 186 SER A C 1
ATOM 1478 O O . SER A 1 186 ? -6.747 -3.541 3.078 1.00 95.62 186 SER A O 1
ATOM 1480 N N . ASN A 1 187 ? -7.329 -3.998 0.977 1.00 95.69 187 ASN A N 1
ATOM 1481 C CA . ASN A 1 187 ? -6.328 -5.053 0.804 1.00 95.69 187 ASN A CA 1
ATOM 1482 C C . ASN A 1 187 ? -4.958 -4.515 0.332 1.00 95.69 187 ASN A C 1
ATOM 1484 O O . ASN A 1 187 ? -4.139 -5.296 -0.149 1.00 95.69 187 ASN A O 1
ATOM 1488 N N . LEU A 1 188 ? -4.727 -3.199 0.412 1.00 95.94 188 LEU A N 1
ATOM 1489 C CA . LEU A 1 188 ? -3.431 -2.585 0.112 1.00 95.94 188 LEU A CA 1
ATOM 1490 C C . LEU A 1 188 ? -2.575 -2.595 1.371 1.00 95.94 188 LEU A C 1
ATOM 1492 O O . LEU A 1 188 ? -3.029 -2.132 2.421 1.00 95.94 188 LEU A O 1
ATOM 1496 N N . ARG A 1 189 ? -1.331 -3.063 1.271 1.00 94.25 189 ARG A N 1
ATOM 1497 C CA . ARG A 1 189 ? -0.481 -3.319 2.445 1.00 94.25 189 ARG A CA 1
ATOM 1498 C C . ARG A 1 189 ? -0.337 -2.104 3.348 1.00 94.25 189 ARG A C 1
ATOM 1500 O O . ARG A 1 189 ? -0.591 -2.214 4.541 1.00 94.25 189 ARG A O 1
ATOM 1507 N N . ARG A 1 190 ? -0.088 -0.917 2.784 1.00 95.19 190 ARG A N 1
ATOM 1508 C CA . ARG A 1 190 ? -0.003 0.335 3.563 1.00 95.19 190 ARG A CA 1
ATOM 1509 C C . ARG A 1 190 ? -1.229 0.606 4.443 1.00 95.19 190 ARG A C 1
ATOM 1511 O O . ARG A 1 190 ? -1.092 1.105 5.557 1.00 95.19 190 ARG A O 1
ATOM 1518 N N . ALA A 1 191 ? -2.430 0.269 3.971 1.00 96.81 191 ALA A N 1
ATOM 1519 C CA . ALA A 1 191 ? -3.661 0.479 4.726 1.00 96.81 191 ALA A CA 1
ATOM 1520 C C . ALA A 1 191 ? -3.836 -0.587 5.809 1.00 96.81 191 ALA A C 1
ATOM 1522 O O . ALA A 1 191 ? -4.225 -0.267 6.931 1.00 96.81 191 ALA A O 1
ATOM 1523 N N . ILE A 1 192 ? -3.526 -1.846 5.496 1.00 96.44 192 ILE A N 1
ATOM 1524 C CA . ILE A 1 192 ? -3.565 -2.950 6.463 1.00 96.44 192 ILE A CA 1
ATOM 1525 C C . ILE A 1 192 ? -2.602 -2.659 7.612 1.00 96.44 192 ILE A C 1
ATOM 1527 O O . ILE A 1 192 ? -3.012 -2.677 8.770 1.00 96.44 192 ILE A O 1
ATOM 1531 N N . SER A 1 193 ? -1.366 -2.286 7.296 1.00 96.12 193 SER A N 1
ATOM 1532 C CA . SER A 1 193 ? -0.328 -1.981 8.278 1.00 96.12 193 SER A CA 1
ATOM 1533 C C . SER A 1 193 ? -0.630 -0.725 9.087 1.00 96.12 193 SER A C 1
ATOM 1535 O O . SER A 1 193 ? -0.404 -0.717 10.293 1.00 96.12 193 SER A O 1
ATOM 1537 N N . THR A 1 194 ? -1.244 0.298 8.480 1.00 96.31 194 THR A N 1
ATOM 1538 C CA . THR A 1 194 ? -1.758 1.458 9.232 1.00 96.31 194 THR A CA 1
ATOM 1539 C C . THR A 1 194 ? -2.741 1.022 10.314 1.00 96.31 194 THR A C 1
ATOM 1541 O O . THR A 1 194 ? -2.647 1.479 11.452 1.00 96.31 194 THR A O 1
ATOM 1544 N N . VAL A 1 195 ? -3.671 0.119 9.990 1.00 96.75 195 VAL A N 1
ATOM 1545 C CA . VAL A 1 195 ? -4.641 -0.376 10.973 1.00 96.75 195 VAL A CA 1
ATOM 1546 C C . VAL A 1 195 ? -3.958 -1.269 12.011 1.00 96.75 195 VAL A C 1
ATOM 1548 O O . VAL A 1 195 ? -4.143 -1.050 13.206 1.00 96.75 195 VAL A O 1
ATOM 1551 N N . ALA A 1 196 ? -3.139 -2.229 11.577 1.00 96.12 196 ALA A N 1
ATOM 1552 C CA . ALA A 1 196 ? -2.467 -3.182 12.458 1.00 96.12 196 ALA A CA 1
ATOM 1553 C C . ALA A 1 196 ? -1.532 -2.495 13.471 1.00 96.12 196 ALA A C 1
ATOM 1555 O O . ALA A 1 196 ? -1.552 -2.824 14.656 1.00 96.12 196 ALA A O 1
ATOM 1556 N N . ILE A 1 197 ? -0.752 -1.506 13.026 1.00 95.56 197 ILE A N 1
ATOM 1557 C CA . ILE A 1 197 ? 0.221 -0.795 13.865 1.00 95.56 197 ILE A CA 1
ATOM 1558 C C . ILE A 1 197 ? -0.450 0.353 14.629 1.00 95.56 197 ILE A C 1
ATOM 1560 O O . ILE A 1 197 ? -0.202 0.529 15.825 1.00 95.56 197 ILE A O 1
ATOM 1564 N N . GLY A 1 198 ? -1.330 1.122 13.980 1.00 95.00 198 GLY A N 1
ATOM 1565 C CA . GLY A 1 198 ? -1.985 2.286 14.586 1.00 95.00 198 GLY A CA 1
ATOM 1566 C C . GLY A 1 198 ? -2.979 1.906 15.679 1.00 95.00 198 GLY A C 1
ATOM 1567 O O . GLY A 1 198 ? -3.006 2.526 16.740 1.00 95.00 198 GLY A O 1
ATOM 1568 N N . PHE A 1 199 ? -3.736 0.825 15.472 1.00 96.06 199 PHE A N 1
ATOM 1569 C CA . PHE A 1 199 ? -4.692 0.293 16.449 1.00 96.06 199 PHE A CA 1
ATOM 1570 C C . PHE A 1 199 ? -4.111 -0.846 17.295 1.00 96.06 199 PHE A C 1
ATOM 1572 O O . PHE A 1 199 ? -4.862 -1.580 17.938 1.00 96.06 199 PHE A O 1
ATOM 1579 N N . ARG A 1 200 ? -2.780 -0.979 17.368 1.00 94.50 200 ARG A N 1
ATOM 1580 C CA . ARG A 1 200 ? -2.106 -2.056 18.116 1.00 94.50 200 ARG A CA 1
ATOM 1581 C C . ARG A 1 200 ? -2.586 -2.213 19.560 1.00 94.50 200 ARG A C 1
ATOM 1583 O O . ARG A 1 200 ? -2.706 -3.329 20.042 1.00 94.50 200 ARG A O 1
ATOM 1590 N N . SER A 1 201 ? -2.914 -1.108 20.242 1.00 94.25 201 SER A N 1
ATOM 1591 C CA . SER A 1 201 ? -3.403 -1.163 21.633 1.00 94.25 201 SER A CA 1
ATOM 1592 C C . SER A 1 201 ? -4.769 -1.853 21.719 1.00 94.25 201 SER A C 1
ATOM 1594 O O . SER A 1 201 ? -4.972 -2.699 22.583 1.00 94.25 201 SER A O 1
ATOM 1596 N N . ARG A 1 202 ? -5.673 -1.551 20.779 1.00 94.94 202 ARG A N 1
ATOM 1597 C CA . ARG A 1 202 ? -6.982 -2.202 20.664 1.00 94.94 202 ARG A CA 1
ATOM 1598 C C . ARG A 1 202 ? -6.849 -3.681 20.321 1.00 94.94 202 ARG A C 1
ATOM 1600 O O . ARG A 1 202 ? -7.519 -4.506 20.934 1.00 94.94 202 ARG A O 1
ATOM 1607 N N . LEU A 1 203 ? -6.007 -3.999 19.339 1.00 95.81 203 LEU A N 1
ATOM 1608 C CA . LEU A 1 203 ? -5.811 -5.367 18.852 1.00 95.81 203 LEU A CA 1
ATOM 1609 C C . LEU A 1 203 ? -5.165 -6.262 19.915 1.00 95.81 203 LEU A C 1
ATOM 1611 O O . LEU A 1 203 ? -5.586 -7.404 20.065 1.00 95.81 203 LEU A O 1
ATOM 1615 N N . ALA A 1 204 ? -4.222 -5.726 20.695 1.00 94.69 204 ALA A N 1
ATOM 1616 C CA . ALA A 1 204 ? -3.609 -6.432 21.817 1.00 94.69 204 ALA A CA 1
ATOM 1617 C C . ALA A 1 204 ? -4.601 -6.696 22.962 1.00 94.69 204 ALA A C 1
ATOM 1619 O O . ALA A 1 204 ? -4.574 -7.762 23.567 1.00 94.69 204 ALA A O 1
ATOM 1620 N N . GLN A 1 205 ? -5.494 -5.744 23.254 1.00 94.88 205 GLN A N 1
ATOM 1621 C CA . GLN A 1 205 ? -6.535 -5.912 24.278 1.00 94.88 205 GLN A CA 1
ATOM 1622 C C . GLN A 1 205 ? -7.649 -6.873 23.842 1.00 94.88 205 GLN A C 1
ATOM 1624 O O . GLN A 1 205 ? -8.301 -7.481 24.685 1.00 94.88 205 GLN A O 1
ATOM 1629 N N . ASN A 1 206 ? -7.864 -7.016 22.532 1.00 94.88 206 ASN A N 1
ATOM 1630 C CA . ASN A 1 206 ? -8.937 -7.816 21.949 1.00 94.88 206 ASN A CA 1
ATOM 1631 C C . ASN A 1 206 ? -8.367 -8.812 20.917 1.00 94.88 206 ASN A C 1
ATOM 1633 O O . ASN A 1 206 ? -8.583 -8.633 19.715 1.00 94.88 206 ASN A O 1
ATOM 1637 N N . PRO A 1 207 ? -7.663 -9.879 21.340 1.00 93.75 207 PRO A N 1
ATOM 1638 C CA . PRO A 1 207 ? -6.956 -10.787 20.424 1.00 93.75 207 PRO A CA 1
ATOM 1639 C C . PRO A 1 207 ? -7.889 -11.555 19.468 1.00 93.75 207 PRO A C 1
ATOM 1641 O O . PRO A 1 207 ? -7.494 -11.971 18.378 1.00 93.75 207 PRO A O 1
ATOM 1644 N N . THR A 1 208 ? -9.161 -11.721 19.839 1.00 93.94 208 THR A N 1
ATOM 1645 C CA . THR A 1 208 ? -10.182 -12.341 18.980 1.00 93.94 208 THR A CA 1
ATOM 1646 C C . THR A 1 208 ? -10.688 -11.400 17.890 1.00 93.94 208 THR A C 1
ATOM 1648 O O . THR A 1 208 ? -11.221 -11.864 16.879 1.00 93.94 208 THR A O 1
ATOM 1651 N N . GLN A 1 209 ? -10.511 -10.087 18.062 1.00 94.12 209 GLN A N 1
ATOM 1652 C CA . GLN A 1 209 ? -10.947 -9.101 17.093 1.00 94.12 209 GLN A CA 1
ATOM 1653 C C . GLN A 1 209 ? -10.126 -9.223 15.808 1.00 94.12 209 GLN A C 1
ATOM 1655 O O . GLN A 1 209 ? -8.897 -9.304 15.838 1.00 94.12 209 GLN A O 1
ATOM 1660 N N . LYS A 1 210 ? -10.827 -9.195 14.671 1.00 96.06 210 LYS A N 1
ATOM 1661 C CA . LYS A 1 210 ? -10.226 -9.224 13.339 1.00 96.06 210 LYS A CA 1
ATOM 1662 C C . LYS A 1 210 ? -10.324 -7.871 12.636 1.00 96.06 210 LYS A C 1
ATOM 1664 O O . LYS A 1 210 ? -11.281 -7.117 12.827 1.00 96.06 210 LYS A O 1
ATOM 1669 N N . ILE A 1 211 ? -9.334 -7.603 11.795 1.00 96.94 211 ILE A N 1
ATOM 1670 C CA . ILE A 1 211 ? -9.322 -6.573 10.765 1.00 96.94 211 ILE A CA 1
ATOM 1671 C C . ILE A 1 211 ? -9.916 -7.209 9.511 1.00 96.94 211 ILE A C 1
ATOM 1673 O O . ILE A 1 211 ? -9.317 -8.102 8.915 1.00 96.94 211 ILE A O 1
A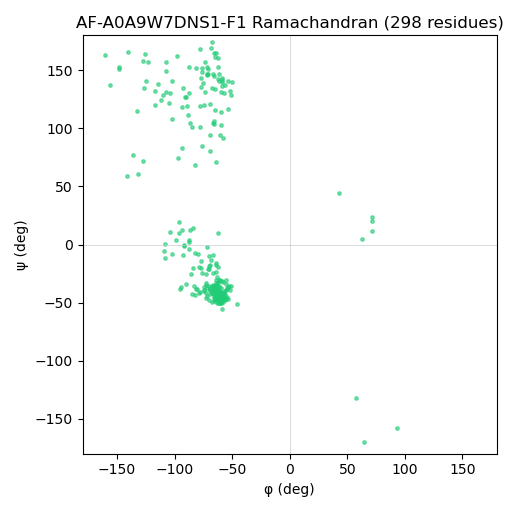TOM 1677 N N . VAL A 1 212 ? -11.103 -6.767 9.113 1.00 96.69 212 VAL A N 1
ATOM 1678 C CA . VAL A 1 212 ? -11.782 -7.287 7.925 1.00 96.69 212 VAL A CA 1
ATOM 1679 C C . VAL A 1 212 ? -11.157 -6.667 6.681 1.00 96.69 212 VAL A C 1
ATOM 1681 O O . VAL A 1 212 ? -11.194 -5.448 6.505 1.00 96.69 212 VAL A O 1
ATOM 1684 N N . ILE A 1 213 ? -10.600 -7.493 5.798 1.00 95.75 213 ILE A N 1
ATOM 1685 C CA . ILE A 1 213 ? -9.944 -7.019 4.578 1.00 95.75 213 ILE A CA 1
ATOM 1686 C C . ILE A 1 213 ? -10.932 -7.024 3.415 1.00 95.75 213 ILE A C 1
ATOM 1688 O O . ILE A 1 213 ? -11.442 -8.075 3.031 1.00 95.75 213 ILE A O 1
ATOM 1692 N N . HIS A 1 214 ? -11.205 -5.850 2.834 1.00 93.31 214 HIS A N 1
ATOM 1693 C CA . HIS A 1 214 ? -12.213 -5.710 1.782 1.00 93.31 214 HIS A CA 1
ATOM 1694 C C . HIS A 1 214 ? -11.712 -4.904 0.558 1.00 93.31 214 HIS A C 1
ATOM 1696 O O . HIS A 1 214 ? -11.503 -3.689 0.648 1.00 93.31 214 HIS A O 1
ATOM 1702 N N . PRO A 1 215 ? -11.597 -5.523 -0.638 1.00 90.06 215 PRO A N 1
ATOM 1703 C CA . PRO A 1 215 ? -11.074 -4.867 -1.845 1.00 90.06 215 PRO A CA 1
ATOM 1704 C C . PRO A 1 215 ? -11.903 -3.692 -2.383 1.00 90.06 215 PRO A C 1
ATOM 1706 O O . PRO A 1 215 ? -11.402 -2.896 -3.177 1.00 90.06 215 PRO A O 1
ATOM 1709 N N . SER A 1 216 ? -13.165 -3.521 -1.965 1.00 88.00 216 SER A N 1
ATOM 1710 C CA . SER A 1 216 ? -13.934 -2.322 -2.358 1.00 88.00 216 SER A CA 1
ATOM 1711 C C . SER A 1 216 ? -13.344 -1.025 -1.804 1.00 88.00 216 SER A C 1
ATOM 1713 O O . SER A 1 216 ? -13.675 0.039 -2.317 1.00 88.00 216 SER A O 1
ATOM 1715 N N . LEU A 1 217 ? -12.488 -1.114 -0.781 1.00 90.44 217 LEU A N 1
ATOM 1716 C CA . LEU A 1 217 ? -11.764 0.019 -0.210 1.00 90.44 217 LEU A CA 1
ATOM 1717 C C . LEU A 1 217 ? -10.430 0.289 -0.929 1.00 90.44 217 LEU A C 1
ATOM 1719 O O . LEU A 1 217 ? -9.699 1.186 -0.523 1.00 90.44 217 LEU A O 1
ATOM 1723 N N . GLN A 1 218 ? -10.093 -0.466 -1.984 1.00 91.94 218 GLN A N 1
ATOM 1724 C CA . GLN A 1 218 ? -8.933 -0.155 -2.822 1.00 91.94 218 GLN A CA 1
ATOM 1725 C C . GLN A 1 218 ? -9.069 1.227 -3.447 1.00 91.94 218 GLN A C 1
ATOM 1727 O O . GLN A 1 218 ? -10.079 1.522 -4.098 1.00 91.94 218 GLN A O 1
ATOM 1732 N N . GLU A 1 219 ? -8.000 2.006 -3.319 1.00 90.81 219 GLU A N 1
ATOM 1733 C CA . GLU A 1 219 ? -7.903 3.369 -3.823 1.00 90.81 219 GLU A CA 1
ATOM 1734 C C . GLU A 1 219 ? -8.250 3.465 -5.313 1.00 90.81 219 GLU A C 1
ATOM 1736 O O . GLU A 1 219 ? -7.896 2.591 -6.107 1.00 90.81 219 GLU A O 1
ATOM 1741 N N . ILE A 1 220 ? -8.952 4.535 -5.695 1.00 91.56 220 ILE A N 1
ATOM 1742 C CA . ILE A 1 220 ? -9.307 4.825 -7.087 1.00 91.56 220 ILE A CA 1
ATOM 1743 C C . ILE A 1 220 ? -8.131 5.564 -7.729 1.00 91.56 220 ILE A C 1
ATOM 1745 O O . ILE A 1 220 ? -7.935 6.763 -7.529 1.00 91.56 220 ILE A O 1
ATOM 1749 N N . SER A 1 221 ? -7.328 4.848 -8.507 1.00 91.12 221 SER A N 1
ATOM 1750 C CA . SER A 1 221 ? -6.123 5.378 -9.140 1.00 91.12 221 SER A CA 1
ATOM 1751 C C . SER A 1 221 ? -5.679 4.511 -10.314 1.00 91.12 221 SER A C 1
ATOM 1753 O O . SER A 1 221 ? -6.079 3.354 -10.458 1.00 91.12 221 SER A O 1
ATOM 1755 N N . ARG A 1 222 ? -4.815 5.093 -11.147 1.00 91.75 222 ARG A N 1
ATOM 1756 C CA . ARG A 1 222 ? -4.079 4.386 -12.203 1.00 91.75 222 ARG A CA 1
ATOM 1757 C C . ARG A 1 222 ? -2.706 3.914 -11.726 1.00 91.75 222 ARG A C 1
ATOM 1759 O O . ARG A 1 222 ? -2.043 3.209 -12.471 1.00 91.75 222 ARG A O 1
ATOM 1766 N N . ASN A 1 223 ? -2.275 4.330 -10.536 1.00 91.81 223 ASN A N 1
ATOM 1767 C CA . ASN A 1 223 ? -0.927 4.056 -10.061 1.00 91.81 223 ASN A CA 1
ATOM 1768 C C . ASN A 1 223 ? -0.745 2.570 -9.686 1.00 91.81 223 ASN A C 1
ATOM 1770 O O . ASN A 1 223 ? -1.693 1.959 -9.170 1.00 91.81 223 ASN A O 1
ATOM 1774 N N . PRO A 1 224 ? 0.466 2.016 -9.888 1.00 88.44 224 PRO A N 1
ATOM 1775 C CA . PRO A 1 224 ? 0.822 0.638 -9.538 1.00 88.44 224 PRO A CA 1
ATOM 1776 C C . PRO A 1 224 ? 0.569 0.275 -8.081 1.00 88.44 224 PRO A C 1
ATOM 1778 O O . PRO A 1 224 ? 0.105 -0.820 -7.777 1.00 88.44 224 PRO A O 1
ATOM 1781 N N . ASP A 1 225 ? 0.851 1.217 -7.183 1.00 92.50 225 ASP A N 1
ATOM 1782 C CA . ASP A 1 225 ? 0.773 1.030 -5.740 1.00 92.50 225 ASP A CA 1
ATOM 1783 C C . ASP A 1 225 ? -0.667 0.813 -5.254 1.00 92.50 225 ASP A C 1
ATOM 1785 O O . ASP A 1 225 ? -0.885 0.465 -4.101 1.00 92.50 225 ASP A O 1
ATOM 1789 N N . THR A 1 226 ? -1.670 0.994 -6.118 1.00 93.06 226 THR A N 1
ATOM 1790 C CA . THR A 1 226 ? -3.091 0.790 -5.787 1.00 93.06 226 THR A CA 1
ATOM 1791 C C . THR A 1 226 ? -3.620 -0.600 -6.129 1.00 93.06 226 THR A C 1
ATOM 1793 O O . THR A 1 226 ? -4.835 -0.826 -6.123 1.00 93.06 226 THR A O 1
ATOM 1796 N N . LEU A 1 227 ? -2.717 -1.527 -6.435 1.00 93.94 227 LEU A N 1
ATOM 1797 C CA . LEU A 1 227 ? -2.989 -2.942 -6.629 1.00 93.94 227 LEU A CA 1
ATOM 1798 C C . LEU A 1 227 ? -2.289 -3.731 -5.523 1.00 93.94 227 LEU A C 1
ATOM 1800 O O . LEU A 1 227 ? -1.153 -3.437 -5.193 1.00 93.94 227 LEU A O 1
ATOM 1804 N N . SER A 1 228 ? -2.975 -4.728 -4.975 1.00 94.38 228 SER A N 1
ATOM 1805 C CA . SER A 1 228 ? -2.493 -5.628 -3.931 1.00 94.38 228 SER A CA 1
ATOM 1806 C C . SER A 1 228 ? -1.511 -6.662 -4.487 1.00 94.38 228 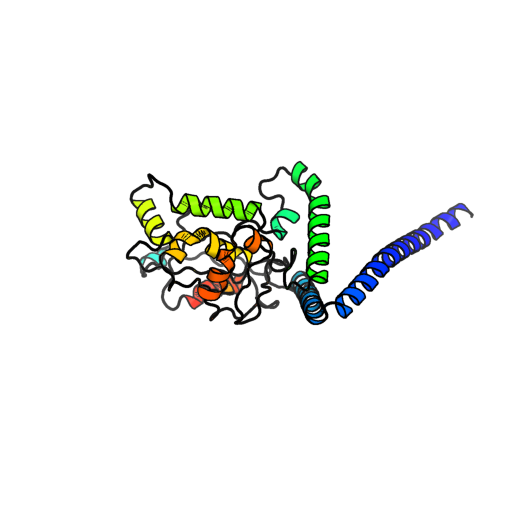SER A C 1
ATOM 1808 O O . SER A 1 228 ? -1.733 -7.231 -5.568 1.00 94.38 228 SER A O 1
ATOM 1810 N N . ILE A 1 229 ? -0.445 -6.922 -3.734 1.00 93.12 229 ILE A N 1
ATOM 1811 C CA . ILE A 1 229 ? 0.523 -8.003 -3.957 1.00 93.12 229 ILE A CA 1
ATOM 1812 C C . ILE A 1 229 ? 0.073 -9.313 -3.334 1.00 93.12 229 ILE A C 1
ATOM 1814 O O . ILE A 1 229 ? 0.437 -10.380 -3.828 1.00 93.12 229 ILE A O 1
ATOM 1818 N N . THR A 1 230 ? -0.760 -9.242 -2.298 1.00 92.69 230 THR A N 1
ATOM 1819 C CA . THR A 1 230 ? -1.295 -10.412 -1.615 1.00 92.69 230 THR A CA 1
ATOM 1820 C C . THR A 1 230 ? -2.284 -11.140 -2.531 1.00 92.69 230 THR A C 1
ATOM 1822 O O . THR A 1 230 ? -3.293 -10.552 -2.938 1.00 92.69 230 THR A O 1
ATOM 1825 N N . PRO A 1 231 ? -2.059 -12.425 -2.860 1.00 90.94 231 PRO A N 1
ATOM 1826 C CA . PRO A 1 231 ? -3.001 -13.185 -3.675 1.00 90.94 231 PRO A CA 1
ATOM 1827 C C . PRO A 1 231 ? -4.356 -13.385 -2.982 1.00 90.94 231 PRO A C 1
ATOM 1829 O O . PRO A 1 231 ? -4.475 -13.282 -1.762 1.00 90.94 231 PRO A O 1
ATOM 1832 N N . VAL A 1 232 ? -5.378 -13.715 -3.774 1.00 92.38 232 VAL A N 1
ATOM 1833 C CA . VAL A 1 232 ? -6.743 -14.004 -3.301 1.00 92.38 232 VAL A CA 1
ATOM 1834 C C . VAL A 1 232 ? -6.725 -15.040 -2.174 1.00 92.38 232 VAL A C 1
ATOM 1836 O O . VAL A 1 232 ? -6.112 -16.098 -2.317 1.00 92.38 232 VAL A O 1
ATOM 1839 N N . GLY A 1 233 ? -7.395 -14.730 -1.061 1.00 86.44 233 GLY A N 1
ATOM 1840 C CA . GLY A 1 233 ? -7.529 -15.623 0.097 1.00 86.44 233 GLY A CA 1
ATOM 1841 C C . GLY A 1 233 ? -6.225 -15.991 0.819 1.00 86.44 233 GLY A C 1
ATOM 1842 O O . GLY A 1 233 ? -6.255 -16.815 1.730 1.00 86.44 233 GLY A O 1
ATOM 1843 N N . LYS A 1 234 ? -5.077 -15.422 0.429 1.00 92.31 234 LYS A N 1
ATOM 1844 C CA . LYS A 1 234 ? -3.801 -15.615 1.128 1.00 92.31 234 LYS A CA 1
ATOM 1845 C C . LYS A 1 234 ? -3.643 -14.590 2.240 1.00 92.31 234 LYS A C 1
ATOM 1847 O O . LYS A 1 234 ? -4.192 -13.496 2.148 1.00 92.31 234 LYS A O 1
ATOM 1852 N N . GLN A 1 235 ? -2.886 -14.959 3.272 1.00 93.44 235 GLN A N 1
ATOM 1853 C CA . GLN A 1 235 ? -2.570 -14.047 4.361 1.00 93.44 235 GLN A CA 1
ATOM 1854 C C . GLN A 1 235 ? -1.599 -12.953 3.927 1.00 93.44 235 GLN A C 1
ATOM 1856 O O . GLN A 1 235 ? -0.786 -13.139 3.021 1.00 93.44 235 GLN A O 1
ATOM 1861 N N . VAL A 1 236 ? -1.713 -11.802 4.583 1.00 92.50 236 VAL A N 1
ATOM 1862 C CA . VAL A 1 236 ? -0.833 -10.656 4.355 1.00 92.50 236 VAL A CA 1
ATOM 1863 C C . VAL A 1 236 ? 0.497 -10.909 5.052 1.00 92.50 236 VAL A C 1
ATOM 1865 O O . VAL A 1 236 ? 0.541 -11.337 6.205 1.00 92.50 236 VAL A O 1
ATOM 1868 N N . GLU A 1 237 ? 1.592 -10.617 4.363 1.00 92.50 237 GLU A N 1
ATOM 1869 C CA . GLU A 1 237 ? 2.930 -10.691 4.939 1.00 92.50 237 GLU A CA 1
ATOM 1870 C C . GLU A 1 237 ? 3.443 -9.298 5.292 1.00 92.50 237 GLU A C 1
ATOM 1872 O O . GLU A 1 237 ? 3.257 -8.349 4.528 1.00 92.50 237 GLU A O 1
ATOM 1877 N N . ALA A 1 238 ? 4.127 -9.198 6.435 1.00 93.19 238 ALA A N 1
ATOM 1878 C CA . ALA A 1 238 ? 4.807 -7.970 6.822 1.00 93.19 238 ALA A CA 1
ATOM 1879 C C . ALA A 1 238 ? 5.947 -7.656 5.841 1.00 93.19 238 ALA A C 1
ATOM 1881 O O . ALA A 1 238 ? 6.764 -8.531 5.509 1.00 93.19 238 ALA A O 1
ATOM 1882 N N . SER A 1 239 ? 6.016 -6.398 5.421 1.00 92.62 239 SER A N 1
ATOM 1883 C CA . SER A 1 239 ? 7.080 -5.877 4.568 1.00 92.62 239 SER A CA 1
ATOM 1884 C C . SER A 1 239 ? 8.422 -5.814 5.295 1.00 92.62 239 SER A C 1
ATOM 1886 O O . SER A 1 239 ? 8.515 -5.985 6.515 1.00 92.62 239 SER A O 1
ATOM 1888 N N . TRP A 1 240 ? 9.502 -5.562 4.550 1.00 88.88 240 TRP A N 1
ATOM 1889 C CA . TRP A 1 240 ? 10.829 -5.425 5.160 1.00 88.88 240 TRP A CA 1
ATOM 1890 C C . TRP A 1 240 ? 10.932 -4.221 6.112 1.00 88.88 240 TRP A C 1
ATOM 1892 O O . TRP A 1 240 ? 11.674 -4.300 7.087 1.00 88.88 240 TRP A O 1
ATOM 1902 N N . ILE A 1 241 ? 10.183 -3.141 5.863 1.00 90.19 241 ILE A N 1
ATOM 1903 C CA . ILE A 1 241 ? 10.171 -1.931 6.708 1.00 90.19 241 ILE A CA 1
ATOM 1904 C C . ILE A 1 241 ? 9.441 -2.217 8.018 1.00 90.19 241 ILE A C 1
ATOM 1906 O O . ILE A 1 241 ? 9.932 -1.919 9.106 1.00 90.19 241 ILE A O 1
ATOM 1910 N N . GLU A 1 242 ? 8.287 -2.869 7.916 1.00 90.69 242 GLU A N 1
ATOM 1911 C CA . GLU A 1 242 ? 7.476 -3.267 9.064 1.00 90.69 242 GLU A CA 1
ATOM 1912 C C . GLU A 1 242 ? 8.209 -4.252 9.966 1.00 90.69 242 GLU A C 1
ATOM 1914 O O . GLU A 1 242 ? 8.192 -4.091 11.180 1.00 90.69 242 GLU A O 1
ATOM 1919 N N . LYS A 1 243 ? 8.889 -5.247 9.389 1.00 90.19 243 LYS A N 1
ATOM 1920 C CA . LYS A 1 243 ? 9.671 -6.225 10.160 1.00 90.19 243 LYS A CA 1
ATOM 1921 C C . LYS A 1 243 ? 10.804 -5.568 10.948 1.00 90.19 243 LYS A C 1
ATOM 1923 O O . LYS A 1 243 ? 11.088 -6.017 12.055 1.00 90.19 243 LYS A O 1
ATOM 1928 N N . SER A 1 244 ? 11.423 -4.525 10.398 1.00 88.75 244 SER A N 1
ATOM 1929 C CA . SER A 1 244 ? 12.495 -3.782 11.070 1.00 88.75 244 SER A CA 1
ATOM 1930 C C . SER A 1 244 ? 11.973 -2.911 12.215 1.00 88.75 244 SER A C 1
ATOM 1932 O O . SER A 1 244 ? 12.579 -2.890 13.281 1.00 88.75 244 SER A O 1
ATOM 1934 N N . ASN A 1 245 ? 10.839 -2.229 12.021 1.00 90.62 245 ASN A N 1
ATOM 1935 C CA . ASN A 1 245 ? 10.300 -1.272 12.995 1.00 90.62 245 ASN A CA 1
ATOM 1936 C C . ASN A 1 245 ? 9.344 -1.904 14.032 1.00 90.62 245 ASN A C 1
ATOM 1938 O O . ASN A 1 245 ? 9.324 -1.500 15.192 1.00 90.62 245 ASN A O 1
ATOM 1942 N N . TYR A 1 246 ? 8.565 -2.918 13.643 1.00 90.69 246 TYR A N 1
ATOM 1943 C CA . TYR A 1 246 ? 7.568 -3.602 14.480 1.00 90.69 246 TYR A CA 1
ATOM 1944 C C . TYR A 1 246 ? 7.641 -5.124 14.298 1.00 90.69 246 TYR A C 1
ATOM 1946 O O . TYR A 1 246 ? 6.759 -5.710 13.672 1.00 90.69 246 TYR A O 1
ATOM 1954 N N . PRO A 1 247 ? 8.623 -5.821 14.897 1.00 86.75 247 PRO A N 1
ATOM 1955 C CA . PRO A 1 247 ? 8.802 -7.263 14.686 1.00 86.75 247 PRO A CA 1
ATOM 1956 C C . PRO A 1 247 ? 7.556 -8.118 14.988 1.00 86.75 247 PRO A C 1
ATOM 1958 O O . PRO A 1 247 ? 7.324 -9.141 14.347 1.00 86.75 247 PRO A O 1
ATOM 1961 N N . HIS A 1 248 ? 6.712 -7.680 15.928 1.00 88.12 248 HIS A N 1
ATOM 1962 C CA . HIS A 1 248 ? 5.479 -8.369 16.326 1.00 88.12 248 HIS A CA 1
ATOM 1963 C C . HIS A 1 248 ? 4.311 -8.187 15.342 1.00 88.12 248 HIS A C 1
ATOM 1965 O O . HIS A 1 248 ? 3.331 -8.929 15.417 1.00 88.12 248 HIS A O 1
ATOM 1971 N N . VAL A 1 249 ? 4.390 -7.232 14.407 1.00 93.12 249 VAL A N 1
ATOM 1972 C CA . VAL A 1 249 ? 3.296 -6.954 13.462 1.00 93.12 249 VAL A CA 1
ATOM 1973 C C . VAL A 1 249 ? 3.016 -8.146 12.552 1.00 93.12 249 VAL A C 1
ATOM 1975 O O . VAL A 1 249 ? 1.875 -8.360 12.161 1.00 93.12 249 VAL A O 1
ATOM 1978 N N . ALA A 1 250 ? 4.026 -8.978 12.276 1.00 93.56 250 ALA A N 1
ATOM 1979 C CA . ALA A 1 250 ? 3.852 -10.194 11.493 1.00 93.56 250 ALA A CA 1
ATOM 1980 C C . ALA A 1 250 ? 2.815 -11.141 12.123 1.00 93.56 250 ALA A C 1
ATOM 1982 O O . ALA A 1 250 ? 1.969 -11.665 11.403 1.00 93.56 250 ALA A O 1
ATOM 1983 N N . GLY A 1 251 ? 2.825 -11.299 13.453 1.00 94.38 251 GLY A N 1
ATOM 1984 C CA . GLY A 1 251 ? 1.825 -12.099 14.168 1.00 94.38 251 GLY A CA 1
ATOM 1985 C C . GLY A 1 251 ? 0.423 -11.505 14.031 1.00 94.38 251 GLY A C 1
ATOM 1986 O O . GLY A 1 251 ? -0.508 -12.200 13.640 1.00 94.38 251 GLY A O 1
ATOM 1987 N N . VAL A 1 252 ? 0.291 -10.188 14.220 1.00 95.19 252 VAL A N 1
ATOM 1988 C CA . VAL A 1 252 ? -0.988 -9.473 14.056 1.00 95.19 252 VAL A CA 1
ATOM 1989 C C . VAL A 1 252 ? -1.543 -9.634 12.637 1.00 95.19 252 VAL A C 1
ATOM 1991 O O . VAL A 1 252 ? -2.733 -9.889 12.464 1.00 95.19 252 VAL A O 1
ATOM 1994 N N . LEU A 1 253 ? -0.699 -9.521 11.608 1.00 95.50 253 LEU A N 1
ATOM 1995 C CA . LEU A 1 253 ? -1.130 -9.689 10.219 1.00 95.50 253 LEU A CA 1
ATOM 1996 C C . LEU A 1 253 ? -1.598 -11.120 9.928 1.00 95.50 253 LEU A C 1
ATOM 1998 O O . LEU A 1 253 ? -2.604 -11.294 9.250 1.00 95.50 253 LEU A O 1
ATOM 2002 N N . GLN A 1 254 ? -0.914 -12.133 10.460 1.00 94.81 254 GLN A N 1
ATOM 2003 C CA . GLN A 1 254 ? -1.274 -13.537 10.235 1.00 94.81 254 GLN A CA 1
ATOM 2004 C C . GLN A 1 254 ? -2.518 -13.963 11.018 1.00 94.81 254 GLN A C 1
ATOM 2006 O O . GLN A 1 254 ? -3.357 -14.704 10.507 1.00 94.81 254 GLN A O 1
ATOM 2011 N N . GLU A 1 255 ? -2.647 -13.496 12.256 1.00 95.44 255 GLU A N 1
ATOM 2012 C CA . GLU A 1 255 ? -3.675 -13.969 13.177 1.00 95.44 255 GLU A CA 1
ATOM 2013 C C . GLU A 1 255 ? -4.923 -13.096 13.146 1.00 95.44 255 GLU A C 1
ATOM 2015 O O . GLU A 1 255 ? -6.034 -13.611 13.273 1.00 95.44 255 GLU A O 1
ATOM 2020 N N . GLN A 1 256 ? -4.776 -11.780 12.995 1.00 96.62 256 GLN A N 1
ATOM 2021 C CA . GLN A 1 256 ? -5.867 -10.821 13.160 1.00 96.62 256 GLN A CA 1
ATOM 2022 C C . GLN A 1 256 ? -6.344 -10.194 11.848 1.00 96.62 256 GLN A C 1
ATOM 2024 O O . GLN A 1 256 ? -7.305 -9.434 11.892 1.00 96.62 256 GLN A O 1
ATOM 2029 N N . CYS A 1 257 ? -5.786 -10.532 10.681 1.00 96.75 257 CYS A N 1
ATOM 2030 C CA . CYS A 1 257 ? -6.400 -10.169 9.397 1.00 96.75 257 CYS A CA 1
ATOM 2031 C C . CYS A 1 257 ? -7.387 -11.248 8.931 1.00 96.75 257 CYS A C 1
ATOM 2033 O O . CYS A 1 257 ? -7.018 -12.398 8.686 1.00 96.75 257 CYS A O 1
ATOM 2035 N N . ASP A 1 258 ? -8.658 -10.866 8.787 1.00 96.19 258 ASP A N 1
ATOM 2036 C CA . ASP A 1 258 ? -9.680 -11.705 8.166 1.00 96.19 258 ASP A CA 1
ATOM 2037 C C . ASP A 1 258 ? -9.679 -11.491 6.648 1.00 96.19 258 ASP A C 1
ATOM 2039 O O . ASP A 1 258 ? -10.171 -10.484 6.124 1.00 96.19 258 ASP A O 1
ATOM 2043 N N . MET A 1 259 ? -9.127 -12.482 5.948 1.00 95.31 259 MET A N 1
ATOM 2044 C CA . MET A 1 259 ? -8.971 -12.498 4.495 1.00 95.31 259 MET A CA 1
ATOM 2045 C C . MET A 1 259 ? -10.187 -13.062 3.752 1.00 95.31 259 MET A C 1
ATOM 2047 O O . MET A 1 259 ? -10.148 -13.162 2.525 1.00 95.31 259 MET A O 1
ATOM 2051 N N . LYS A 1 260 ? -11.285 -13.401 4.446 1.00 94.62 260 LYS A N 1
ATOM 2052 C CA . LYS A 1 260 ? -12.488 -14.011 3.849 1.00 94.62 260 LYS A CA 1
ATOM 2053 C C . LYS A 1 260 ? -13.046 -13.224 2.661 1.00 94.62 260 LYS A C 1
ATOM 2055 O O . LYS A 1 260 ? -13.540 -13.823 1.708 1.00 94.62 260 LYS A O 1
ATOM 2060 N N . TYR A 1 261 ? -12.977 -11.893 2.704 1.00 92.12 261 TYR A N 1
ATOM 2061 C CA . TYR A 1 261 ? -13.493 -11.022 1.641 1.00 92.12 261 TYR A CA 1
ATOM 2062 C C . TYR A 1 261 ? -12.414 -10.532 0.665 1.00 92.12 261 TYR A C 1
ATOM 2064 O O . TYR A 1 261 ? -12.723 -9.764 -0.251 1.00 92.12 261 TYR A O 1
ATOM 2072 N N . HIS A 1 262 ? -11.163 -10.980 0.811 1.00 93.69 262 HIS A N 1
ATOM 2073 C CA . HIS A 1 262 ? -10.080 -10.638 -0.109 1.00 93.69 262 HIS A CA 1
ATOM 2074 C C . HIS A 1 262 ? -10.189 -11.432 -1.412 1.00 93.69 262 HIS A C 1
ATOM 2076 O O . HIS A 1 262 ? -9.549 -12.464 -1.607 1.00 93.69 262 HIS A O 1
ATOM 2082 N N . ILE A 1 263 ? -11.001 -10.903 -2.325 1.00 92.69 263 ILE A N 1
ATOM 2083 C CA . ILE A 1 263 ? -11.239 -11.443 -3.670 1.00 92.69 263 ILE A CA 1
ATOM 2084 C C . ILE A 1 263 ? -10.226 -10.952 -4.719 1.00 92.69 263 ILE A C 1
ATOM 2086 O O . ILE A 1 263 ? -10.436 -11.140 -5.914 1.00 92.69 263 ILE A O 1
ATOM 2090 N N . GLY A 1 264 ? -9.126 -10.322 -4.291 1.00 92.19 264 GLY A N 1
ATOM 2091 C CA . GLY A 1 264 ? -8.068 -9.839 -5.181 1.00 92.19 264 GLY A CA 1
ATOM 2092 C C . GLY A 1 264 ? -8.228 -8.383 -5.610 1.00 92.19 264 GLY A C 1
ATOM 2093 O O . GLY A 1 264 ? -8.843 -7.568 -4.921 1.00 92.19 264 GLY A O 1
ATOM 2094 N N . ASN A 1 265 ? -7.602 -8.041 -6.735 1.00 93.00 265 ASN A N 1
ATOM 2095 C CA . ASN A 1 265 ? -7.555 -6.677 -7.247 1.00 93.00 265 ASN A CA 1
ATOM 2096 C C . ASN A 1 265 ? -8.812 -6.274 -8.012 1.00 93.00 265 ASN A C 1
ATOM 2098 O O . ASN A 1 265 ? -9.478 -7.089 -8.647 1.00 93.00 265 ASN A O 1
ATOM 2102 N N . LYS A 1 266 ? -9.089 -4.970 -7.989 1.00 89.44 266 LYS A N 1
ATOM 2103 C CA . LYS A 1 266 ? -10.046 -4.309 -8.876 1.00 89.44 266 LYS A CA 1
ATOM 2104 C C . LYS A 1 266 ? -9.801 -4.669 -10.346 1.00 89.44 266 LYS A C 1
ATOM 2106 O O . LYS A 1 266 ? -8.661 -4.717 -10.807 1.00 89.44 266 LYS A O 1
ATOM 2111 N N . SER A 1 267 ? -10.890 -4.881 -11.084 1.00 88.75 267 SER A N 1
ATOM 2112 C CA . SER A 1 267 ? -10.839 -5.157 -12.523 1.00 88.75 267 SER A CA 1
ATOM 2113 C C . SER A 1 267 ? -10.457 -3.903 -13.314 1.00 88.75 267 SER A C 1
ATOM 2115 O O . SER A 1 267 ? -10.913 -2.806 -12.988 1.00 88.75 267 SER A O 1
ATOM 2117 N N . MET A 1 268 ? -9.717 -4.071 -14.414 1.00 89.19 268 MET A N 1
ATOM 2118 C CA . MET A 1 268 ? -9.445 -2.998 -15.383 1.00 89.19 268 MET A CA 1
ATOM 2119 C C . MET A 1 268 ? -10.722 -2.432 -16.021 1.00 89.19 268 MET A C 1
ATOM 2121 O O . MET A 1 268 ? -10.760 -1.252 -16.371 1.00 89.19 268 MET A O 1
ATOM 2125 N N . SER A 1 269 ? -11.763 -3.263 -16.169 1.00 89.06 269 SER A N 1
ATOM 2126 C CA . SER A 1 269 ? -13.051 -2.846 -16.736 1.00 89.06 269 SER A CA 1
ATOM 2127 C C . SER A 1 269 ? -13.896 -2.025 -15.762 1.00 89.06 269 SER A C 1
ATOM 2129 O O . SER A 1 269 ? -14.709 -1.220 -16.214 1.00 89.06 269 SER A O 1
ATOM 2131 N N . SER A 1 270 ? -13.680 -2.195 -14.453 1.00 87.38 270 SER A N 1
ATOM 2132 C CA . SER A 1 270 ? -14.411 -1.459 -13.420 1.00 87.38 270 SER A CA 1
ATOM 2133 C C . SER A 1 270 ? -13.958 -0.003 -13.330 1.00 87.38 270 SER A C 1
ATOM 2135 O O . SER A 1 270 ? -12.841 0.348 -13.717 1.00 87.38 270 SER A O 1
ATOM 2137 N N . ASN A 1 271 ? -14.829 0.854 -12.802 1.00 89.12 271 ASN A N 1
ATOM 2138 C CA . ASN A 1 271 ? -14.520 2.262 -12.559 1.00 89.12 271 ASN A CA 1
ATOM 2139 C C . ASN A 1 271 ? -14.782 2.675 -11.102 1.00 89.12 271 ASN A C 1
ATOM 2141 O O . ASN A 1 271 ? -15.511 2.015 -10.357 1.00 89.12 271 ASN A O 1
ATOM 2145 N N . GLY A 1 272 ? -14.225 3.819 -10.697 1.00 84.19 272 GLY A N 1
ATOM 2146 C CA . GLY A 1 272 ? -14.418 4.365 -9.356 1.00 84.19 272 GLY A CA 1
ATOM 2147 C C . GLY A 1 272 ? -15.883 4.641 -9.001 1.00 84.19 272 GLY A C 1
ATOM 2148 O O . GLY A 1 272 ? -16.286 4.463 -7.853 1.00 84.19 272 GLY A O 1
ATOM 2149 N N . GLY A 1 273 ? -16.718 4.989 -9.983 1.00 82.75 273 GLY A N 1
ATOM 2150 C CA . GLY A 1 273 ? -18.149 5.217 -9.781 1.00 82.75 273 GLY A CA 1
ATOM 2151 C C . GLY A 1 273 ? -18.898 3.952 -9.356 1.00 82.75 273 GLY A C 1
ATOM 2152 O O . GLY A 1 273 ? -19.733 4.002 -8.456 1.00 82.75 273 GLY A O 1
ATOM 2153 N N . GLU A 1 274 ? -18.583 2.806 -9.958 1.00 81.69 274 GLU A N 1
ATOM 2154 C CA . GLU A 1 274 ? -19.112 1.497 -9.557 1.00 81.69 274 GLU A CA 1
ATOM 2155 C C . GLU A 1 274 ? -18.687 1.109 -8.148 1.00 81.69 274 GLU A C 1
ATOM 2157 O O . GLU A 1 274 ? -19.508 0.593 -7.400 1.00 81.69 274 GLU A O 1
ATOM 2162 N N . LYS A 1 275 ? -17.449 1.409 -7.747 1.00 76.50 275 LYS A N 1
ATOM 2163 C CA . LYS A 1 275 ? -16.971 1.149 -6.381 1.00 76.50 275 LYS A CA 1
ATOM 2164 C C . LYS A 1 275 ? -17.721 1.988 -5.351 1.00 76.50 275 LYS A C 1
ATOM 2166 O O . LYS A 1 275 ? -18.205 1.459 -4.353 1.00 76.50 275 LYS A O 1
ATOM 2171 N N . LEU A 1 276 ? -17.881 3.279 -5.632 1.00 75.75 276 LEU A N 1
ATOM 2172 C CA . LEU A 1 276 ? -18.630 4.196 -4.777 1.00 75.75 276 LEU A CA 1
ATOM 2173 C C . LEU A 1 276 ? -20.125 3.823 -4.704 1.00 75.75 276 LEU A C 1
ATOM 2175 O O . LEU A 1 276 ? -20.734 3.942 -3.643 1.00 75.75 276 LEU A O 1
ATOM 2179 N N . ARG A 1 277 ? -20.725 3.321 -5.796 1.00 69.50 277 ARG A N 1
ATOM 2180 C CA . ARG A 1 277 ? -22.107 2.796 -5.808 1.00 69.50 277 ARG A CA 1
ATOM 2181 C C . ARG A 1 277 ? -22.238 1.431 -5.135 1.00 69.50 277 ARG A C 1
ATOM 2183 O O . ARG A 1 277 ? -23.198 1.204 -4.413 1.00 69.50 277 ARG A O 1
ATOM 2190 N N . GLY A 1 278 ? -21.283 0.529 -5.328 1.00 57.94 278 GLY A N 1
ATOM 2191 C CA . GLY A 1 278 ? -21.250 -0.785 -4.688 1.00 57.94 278 GLY A CA 1
ATOM 2192 C C . GLY A 1 278 ? -21.110 -0.680 -3.169 1.00 57.94 278 GLY A C 1
ATOM 2193 O O . GLY A 1 278 ? -21.748 -1.445 -2.449 1.00 57.94 278 GLY A O 1
ATOM 2194 N N . ALA A 1 279 ? -20.366 0.321 -2.684 1.00 55.34 279 ALA A N 1
ATOM 2195 C CA . ALA A 1 279 ? -20.340 0.692 -1.271 1.00 55.34 279 ALA A CA 1
ATOM 2196 C C . ALA A 1 279 ? -21.719 1.156 -0.756 1.00 55.34 279 ALA A C 1
ATOM 2198 O O . ALA A 1 279 ? -22.053 0.876 0.391 1.00 55.34 279 ALA A O 1
ATOM 2199 N N . LYS A 1 280 ? -22.545 1.795 -1.603 1.00 48.34 280 LYS A N 1
ATOM 2200 C CA . LYS A 1 280 ? -23.945 2.134 -1.280 1.00 48.34 280 LYS A CA 1
ATOM 2201 C C . LYS A 1 280 ? -24.887 0.922 -1.323 1.00 48.34 280 LYS A C 1
ATOM 2203 O O . LYS A 1 280 ? -25.790 0.859 -0.508 1.00 48.34 280 LYS A O 1
ATOM 2208 N N . LEU A 1 281 ? -24.705 -0.025 -2.250 1.00 32.91 281 LEU A N 1
ATOM 2209 C CA . LEU A 1 281 ? -25.631 -1.158 -2.452 1.00 32.91 281 LEU A CA 1
ATOM 2210 C C . LEU A 1 281 ? -25.394 -2.335 -1.491 1.00 32.91 281 LEU A C 1
ATOM 2212 O O . LEU A 1 281 ? -26.346 -2.966 -1.042 1.00 32.91 281 LEU A O 1
ATOM 2216 N N . ARG A 1 282 ? -24.137 -2.628 -1.123 1.00 38.28 282 ARG A N 1
ATOM 2217 C CA . ARG A 1 282 ? -23.815 -3.685 -0.135 1.00 38.28 282 ARG A CA 1
ATOM 2218 C C . ARG A 1 282 ? -24.181 -3.309 1.307 1.00 38.28 282 ARG A C 1
ATOM 2220 O O . ARG A 1 282 ? -24.040 -4.129 2.207 1.00 38.28 282 ARG A O 1
ATOM 2227 N N . ALA A 1 283 ? -24.684 -2.094 1.501 1.00 40.84 283 ALA A N 1
ATOM 2228 C CA . ALA A 1 283 ? -25.321 -1.623 2.719 1.00 40.84 283 ALA A CA 1
ATOM 2229 C C . ALA A 1 283 ? -26.701 -2.259 2.996 1.00 40.84 283 ALA A C 1
ATOM 2231 O O . ALA A 1 283 ? -27.231 -2.078 4.089 1.00 40.84 283 ALA A O 1
ATOM 2232 N N . GLY A 1 284 ? -27.277 -3.004 2.040 1.00 35.47 284 GLY A N 1
ATOM 2233 C CA . GLY A 1 284 ? -28.625 -3.574 2.155 1.00 35.47 284 GLY A CA 1
ATOM 2234 C C . GLY A 1 284 ? -29.722 -2.502 2.220 1.00 35.47 284 GLY A C 1
ATOM 2235 O O . GLY A 1 284 ? -29.451 -1.319 2.037 1.00 35.47 284 GLY A O 1
ATOM 2236 N N . ASN A 1 285 ? -30.959 -2.904 2.538 1.00 29.89 285 ASN A N 1
ATOM 2237 C CA . ASN A 1 285 ? -32.106 -2.006 2.801 1.00 29.89 285 ASN A CA 1
ATOM 2238 C C . ASN A 1 285 ? -31.902 -1.070 4.017 1.00 29.89 285 ASN A C 1
ATOM 2240 O O . ASN A 1 285 ? -32.833 -0.413 4.476 1.00 29.89 285 ASN A O 1
ATOM 2244 N N . THR A 1 286 ? -30.689 -1.011 4.561 1.00 34.00 286 THR A N 1
ATOM 2245 C CA . THR A 1 286 ? -30.276 -0.095 5.610 1.00 34.00 286 THR A CA 1
ATOM 2246 C C . THR A 1 286 ? -29.475 1.018 4.951 1.00 34.00 286 THR A C 1
ATOM 2248 O O . THR A 1 286 ? -28.338 0.816 4.526 1.00 34.00 286 THR A O 1
ATOM 2251 N N . ILE A 1 287 ? -30.052 2.217 4.874 1.00 33.97 287 ILE A N 1
ATOM 2252 C CA . ILE A 1 287 ? -29.301 3.413 4.491 1.00 33.97 287 ILE A CA 1
ATOM 2253 C C . ILE A 1 287 ? -28.182 3.593 5.521 1.00 33.97 287 ILE A C 1
ATOM 2255 O O . ILE A 1 287 ? -28.415 4.022 6.651 1.00 33.97 287 ILE A O 1
ATOM 2259 N N . ILE A 1 288 ? -26.951 3.229 5.150 1.00 35.09 288 ILE A N 1
ATOM 2260 C CA . ILE A 1 288 ? -25.786 3.488 5.988 1.00 35.09 288 ILE A CA 1
ATOM 2261 C C . ILE A 1 288 ? -25.608 4.999 6.036 1.00 35.09 288 ILE A C 1
ATOM 2263 O O . ILE A 1 288 ? -25.155 5.641 5.087 1.00 35.09 288 ILE A O 1
ATOM 2267 N N . THR A 1 289 ? -25.985 5.561 7.177 1.00 31.19 289 THR A N 1
ATOM 2268 C CA . THR A 1 289 ? -25.624 6.922 7.535 1.00 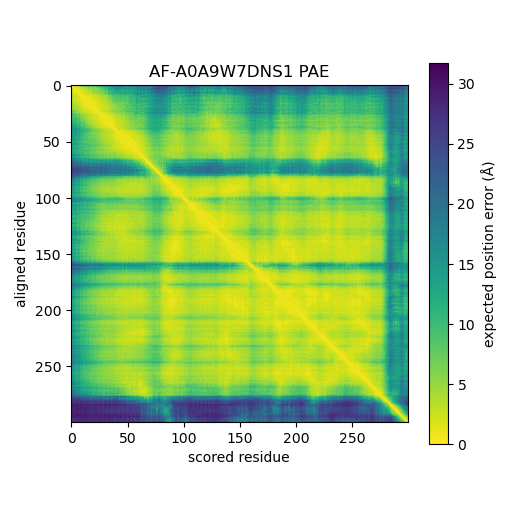31.19 289 THR A CA 1
ATOM 2269 C C . THR A 1 289 ? -24.100 6.987 7.556 1.00 31.19 289 THR A C 1
ATOM 2271 O O . THR A 1 289 ? -23.453 6.335 8.364 1.00 31.19 289 THR A O 1
ATOM 2274 N N . VAL A 1 290 ? -23.493 7.743 6.650 1.00 32.62 290 VAL A N 1
ATOM 2275 C CA . VAL A 1 290 ? -22.085 8.113 6.788 1.00 32.62 290 VAL A CA 1
ATOM 2276 C C . VAL A 1 290 ? -22.083 9.463 7.485 1.00 32.62 290 VAL A C 1
ATOM 2278 O O . VAL A 1 290 ? -22.027 10.504 6.835 1.00 32.62 290 VAL A O 1
ATOM 2281 N N . VAL A 1 291 ? -22.193 9.473 8.819 1.00 26.08 291 VAL A N 1
ATOM 2282 C CA . VAL A 1 291 ? -21.815 10.680 9.562 1.00 26.08 291 VAL A CA 1
ATOM 2283 C C . VAL A 1 291 ? -20.302 10.782 9.434 1.00 26.08 291 VAL A C 1
ATOM 2285 O O . VAL A 1 291 ? -19.566 10.169 10.203 1.00 26.08 291 VAL A O 1
ATOM 2288 N N . ILE A 1 292 ? -19.831 11.540 8.443 1.00 30.59 292 ILE A N 1
ATOM 2289 C CA . ILE A 1 292 ? -18.440 11.983 8.392 1.00 30.59 292 ILE A CA 1
ATOM 2290 C C . ILE A 1 292 ? -18.286 12.992 9.532 1.00 30.59 292 ILE A C 1
ATOM 2292 O O . ILE A 1 292 ? -18.345 14.204 9.329 1.00 30.59 292 ILE A O 1
ATOM 2296 N N . ARG A 1 293 ? -18.107 12.507 10.764 1.00 27.27 293 ARG A N 1
ATOM 2297 C CA . ARG A 1 293 ? -17.443 13.327 11.769 1.00 27.27 293 ARG A CA 1
ATOM 2298 C C . ARG A 1 293 ? -16.017 13.478 11.263 1.00 27.27 293 ARG A C 1
ATOM 2300 O O . ARG A 1 293 ? -15.243 12.525 11.286 1.00 27.27 293 ARG A O 1
ATOM 2307 N N . ARG A 1 294 ? -15.682 14.670 10.761 1.00 26.02 294 ARG A N 1
ATOM 2308 C CA . ARG A 1 294 ? -14.291 15.122 10.650 1.00 26.02 294 ARG A CA 1
ATOM 2309 C C . ARG A 1 294 ? -13.734 15.245 12.073 1.00 26.02 294 ARG A C 1
ATOM 2311 O O . ARG A 1 294 ? -13.539 16.341 12.578 1.00 26.02 294 ARG A O 1
ATOM 2318 N N . SER A 1 295 ? -13.504 14.118 12.731 1.00 28.09 295 SER A N 1
ATOM 2319 C CA . SER A 1 295 ? -12.539 14.046 13.815 1.00 28.09 295 SER A CA 1
ATOM 2320 C C . SER A 1 295 ? -11.201 13.988 13.097 1.00 28.09 295 SER A C 1
ATOM 2322 O O . SER A 1 295 ? -10.881 12.995 12.450 1.00 28.09 295 SER A O 1
ATOM 2324 N N . ALA A 1 296 ? -10.515 15.125 13.053 1.00 28.36 296 ALA A N 1
ATOM 2325 C CA . ALA A 1 296 ? -9.282 15.321 12.315 1.00 28.36 296 ALA A CA 1
ATOM 2326 C C . ALA A 1 296 ? -8.199 14.327 12.766 1.00 28.36 296 ALA A C 1
ATOM 2328 O O . ALA A 1 296 ? -7.427 14.605 13.671 1.00 28.36 296 ALA A O 1
ATOM 2329 N N . VAL A 1 297 ? -8.130 13.179 12.100 1.00 33.91 297 VAL A N 1
ATOM 2330 C CA . VAL A 1 297 ? -6.875 12.475 11.842 1.00 33.91 297 VAL A CA 1
ATOM 2331 C C . VAL A 1 297 ? -6.875 12.122 10.359 1.00 33.91 297 VAL A C 1
ATOM 2333 O O . VAL A 1 297 ? -6.867 10.967 9.944 1.00 33.91 297 VAL A O 1
ATOM 2336 N N . ALA A 1 298 ? -6.936 13.161 9.524 1.00 29.88 298 ALA A N 1
ATOM 2337 C CA . ALA A 1 298 ? -6.205 13.057 8.279 1.00 29.88 298 ALA A CA 1
ATOM 2338 C C . ALA A 1 298 ? -4.740 13.018 8.719 1.00 29.88 298 ALA A C 1
ATOM 2340 O O . ALA A 1 298 ? -4.212 14.034 9.160 1.00 29.88 298 ALA A O 1
ATOM 2341 N N . LEU A 1 299 ? -4.126 11.835 8.696 1.00 34.16 299 LEU A N 1
ATOM 2342 C CA . LEU A 1 299 ? -2.691 11.770 8.456 1.00 34.16 299 LEU A CA 1
ATOM 2343 C C . LEU A 1 299 ? -2.538 12.403 7.066 1.00 34.16 299 LEU A C 1
ATOM 2345 O O . LEU A 1 299 ? -2.930 11.807 6.053 1.00 34.16 299 LEU A O 1
ATOM 2349 N N . VAL A 1 300 ? -2.259 13.708 7.055 1.00 32.12 300 VAL A N 1
ATOM 2350 C CA . VAL A 1 300 ? -2.051 14.478 5.827 1.00 32.12 300 VAL A CA 1
ATOM 2351 C C . VAL A 1 300 ? -0.731 14.031 5.241 1.00 32.12 300 VAL A C 1
ATOM 2353 O O . VAL A 1 300 ? 0.227 13.896 6.025 1.00 32.12 300 VAL A O 1
#

Secondary structure (DSSP, 8-state):
-HHHHHHHHHHHHHHHHHHHHHHHHHHHHHHHHHHHHHHSHHHHHHHHHHHHHHHHHHHH--TT--PPPPPP-TTGGGGS--------PPPPBHHHHHH--TTS-HHHHHHHHHHHHHHHHHHHHHHHHTT-S--SSSS--B-HHHHHHHHHHHHHTT-TT--HHHHHHHHHHHT-SSS---EEE-SSHHHHHHHHHHTHHHHHH-TT--EEE-GGGS---SSGGGS--SPTTPPPPPPHHHHHH-TTHHHHHHHHEE-TT---SPPTT--HHHHHHHHHHTTTTS---------S----

Mean predicted aligned error: 7.96 Å

InterPro domains:
  IPR029033 Histidine phosphatase superfamily [G3DSA:3.40.50.1240] (67-298)
  IPR029033 Histidine phosphatase superfamily [SSF53254] (83-246)
  IPR050275 Phosphoglycerate Mutase/Phosphatase [PTHR48100] (79-222)

Foldseek 3Di:
DVVVVVVVCVVVVVVVVVVVVVVVVVVVVVVLLVVLCVQQVVLSVLVVVLVVVLVCLLVQFCAAVDDDDDDDDPVVVVPFDEDEDEDADFFAFLQCLQPPCPPPDPVVNVVCNVVSVVVQVVVVSVCSNVSNLAHSFALTAHDPRSLVLLVVLLVVLVDPPDDPVVVQVSCVLLVNDPDDDAAEFELRNRGVCSCLSSNVNSCVVPVVGAHEYANLRQDRDSGNSSFHSADQPHFDADDPVCCVPPVCSRVCRRRRYDRVNRRGHDDSHDYNVVSVVVVQPVCDPGRHDHPPPPPDPPSD

Organism: NCBI:txid1714386

pLDDT: mean 85.3, std 16.0, range [26.02, 96.94]

Sequence (300 aa):
MAVIGVIMAVPALISFYVLWVISMLLRPLFILSVGLLLWNFPSTVLKFKQVVNTLAYMFFTNDKKYKKLPEVDMEDFKKHERKTIIFVRHGESCWNDTFNAGERKKVDFIKGFIPGLILAAGTEVYLGLTGRVDSWFYDSPLSEYGIDQIEILAKFLKKPGATTSEQKDLAILNGTSSTSSVLISSNLRRAISTVAIGFRSRLAQNPTQKIVIHPSLQEISRNPDTLSITPVGKQVEASWIEKSNYPHVAGVLQEQCDMKYHIGNKSMSSNGGEKLRGAKLRAGNTIITVVIRRSAVALV

Radius of gyration: 23.63 Å; Cα contacts (8 Å, |Δi|>4): 382; chains: 1; bounding box: 65×41×80 Å